Protein AF-0000000073392092 (afdb_homodimer)

Structure (mmCIF, N/CA/C/O backbone):
data_AF-0000000073392092-model_v1
#
loop_
_entity.id
_entity.type
_entity.pdbx_description
1 polymer PHIKZ141.1
#
loop_
_atom_site.group_PDB
_atom_site.id
_atom_site.type_symbol
_atom_site.label_atom_id
_atom_site.label_alt_id
_atom_site.label_comp_id
_atom_site.label_asym_id
_atom_site.label_entity_id
_atom_site.label_seq_id
_atom_site.pdbx_PDB_ins_code
_atom_site.Cartn_x
_atom_site.Cartn_y
_atom_site.Cartn_z
_atom_site.occupancy
_atom_site.B_iso_or_equiv
_atom_site.auth_seq_id
_atom_site.auth_comp_id
_atom_site.auth_asym_id
_atom_site.auth_atom_id
_atom_site.pdbx_PDB_model_num
ATOM 1 N N . MET A 1 1 ? 1.675 44.906 22.734 1 33.38 1 MET A N 1
ATOM 2 C CA . MET A 1 1 ? 1.825 44.312 21.406 1 33.38 1 MET A CA 1
ATOM 3 C C . MET A 1 1 ? 1.244 42.906 21.359 1 33.38 1 MET A C 1
ATOM 5 O O . MET A 1 1 ? 1.474 42.094 22.266 1 33.38 1 MET A O 1
ATOM 9 N N . PRO A 1 2 ? 0.121 42.625 20.703 1 36.53 2 PRO A N 1
ATOM 10 C CA . PRO A 1 2 ? -0.369 41.25 20.734 1 36.53 2 PRO A CA 1
ATOM 11 C C . PRO A 1 2 ? 0.711 40.219 20.375 1 36.53 2 PRO A C 1
ATOM 13 O O . PRO A 1 2 ? 1.681 40.562 19.688 1 36.53 2 PRO A O 1
ATOM 16 N N . PRO A 1 3 ? 0.95 39.219 21.125 1 41.38 3 PRO A N 1
ATOM 17 C CA . PRO A 1 3 ? 1.986 38.25 20.75 1 41.38 3 PRO A CA 1
ATOM 18 C C . PRO A 1 3 ? 1.962 37.938 19.25 1 41.38 3 PRO A C 1
ATOM 20 O O . PRO A 1 3 ? 0.913 38.031 18.609 1 41.38 3 PRO A O 1
ATOM 23 N N . PRO A 1 4 ? 2.961 37.906 18.5 1 40.5 4 PRO A N 1
ATOM 24 C CA . PRO A 1 4 ? 2.998 37.562 17.078 1 40.5 4 PRO A CA 1
ATOM 25 C C . PRO A 1 4 ? 2.174 36.344 16.734 1 40.5 4 PRO A C 1
ATOM 27 O O . PRO A 1 4 ? 2.174 35.375 17.5 1 40.5 4 PRO A O 1
ATOM 30 N N . VAL A 1 5 ? 0.937 36.5 16.094 1 40.38 5 VAL A N 1
ATOM 31 C CA . VAL A 1 5 ? 0.118 35.406 15.562 1 40.38 5 VAL A CA 1
ATOM 32 C C . VAL A 1 5 ? 1.005 34.406 14.844 1 40.38 5 VAL A C 1
ATOM 34 O O . VAL A 1 5 ? 1.742 34.781 13.922 1 40.38 5 VAL A O 1
ATOM 37 N N . LYS A 1 6 ? 1.432 33.375 15.531 1 48.09 6 LYS A N 1
ATOM 38 C CA . LYS A 1 6 ? 2.312 32.438 14.852 1 48.09 6 LYS A CA 1
ATOM 39 C C . LYS A 1 6 ? 1.604 31.766 13.68 1 48.09 6 LYS A C 1
ATOM 41 O O . LYS A 1 6 ? 0.475 31.281 13.812 1 48.09 6 LYS A O 1
ATOM 46 N N . ILE A 1 7 ? 1.812 32.031 12.383 1 47.41 7 ILE A N 1
ATOM 47 C CA . ILE A 1 7 ? 1.357 31.5 11.102 1 47.41 7 ILE A CA 1
ATOM 48 C C . ILE A 1 7 ? 1.515 29.984 11.102 1 47.41 7 ILE A C 1
ATOM 50 O O . ILE A 1 7 ? 2.611 29.469 11.328 1 47.41 7 ILE A O 1
ATOM 54 N N . PRO A 1 8 ? 0.246 29.266 11.367 1 51.84 8 PRO A N 1
ATOM 55 C CA . PRO A 1 8 ? 0.45 27.828 11.219 1 51.84 8 PRO A CA 1
ATOM 56 C C . PRO A 1 8 ? 1.266 27.469 9.977 1 51.84 8 PRO A C 1
ATOM 58 O O . PRO A 1 8 ? 1.032 28.031 8.898 1 51.84 8 PRO A O 1
ATOM 61 N N . VAL A 1 9 ? 2.389 26.859 10.219 1 63.56 9 VAL A N 1
ATOM 62 C CA . VAL A 1 9 ? 3.26 26.484 9.109 1 63.56 9 VAL A CA 1
ATOM 63 C C . VAL A 1 9 ? 2.586 25.422 8.25 1 63.56 9 VAL A C 1
ATOM 65 O O . VAL A 1 9 ? 2.037 24.438 8.781 1 63.56 9 VAL A O 1
ATOM 68 N N . ALA A 1 10 ? 2.229 25.812 7.031 1 77.44 10 ALA A N 1
ATOM 69 C CA . ALA A 1 10 ? 1.721 24.875 6.039 1 77.44 10 ALA A CA 1
ATOM 70 C C . ALA A 1 10 ? 2.525 23.578 6.051 1 77.44 10 ALA A C 1
ATOM 72 O O . ALA A 1 10 ? 3.746 23.609 6.227 1 77.44 10 ALA A O 1
ATOM 73 N N . ILE A 1 11 ? 1.687 22.531 6.043 1 89.81 11 ILE A N 1
ATOM 74 C CA . ILE A 1 11 ? 2.354 21.234 5.898 1 89.81 11 ILE A CA 1
ATOM 75 C C . ILE A 1 11 ? 3.176 21.219 4.609 1 89.81 11 ILE A C 1
ATOM 77 O O . ILE A 1 11 ? 2.672 21.578 3.541 1 89.81 11 ILE A O 1
ATOM 81 N N . PRO A 1 12 ? 4.426 20.859 4.699 1 89.88 12 PRO A N 1
ATOM 82 C CA . PRO A 1 12 ? 5.195 20.719 3.461 1 89.88 12 PRO A CA 1
ATOM 83 C C . PRO A 1 12 ? 4.508 19.828 2.432 1 89.88 12 PRO A C 1
ATOM 85 O O . PRO A 1 12 ? 4.043 18.734 2.771 1 89.88 12 PRO A O 1
ATOM 88 N N . SER A 1 13 ? 4.496 20.25 1.211 1 91.81 13 SER A N 1
ATOM 89 C CA . SER A 1 13 ? 3.803 19.531 0.15 1 91.81 13 SER A CA 1
ATOM 90 C C . SER A 1 13 ? 4.371 18.125 -0.029 1 91.81 13 SER A C 1
ATOM 92 O O . SER A 1 13 ? 3.66 17.219 -0.443 1 91.81 13 SER A O 1
ATOM 94 N N . SER A 1 14 ? 5.637 17.938 0.245 1 92.81 14 SER A N 1
ATOM 95 C CA . SER A 1 14 ? 6.293 16.641 0.102 1 92.81 14 SER A CA 1
ATOM 96 C C . SER A 1 14 ? 5.707 15.617 1.062 1 92.81 14 SER A C 1
ATOM 98 O O . SER A 1 14 ? 5.883 14.414 0.875 1 92.81 14 SER A O 1
ATOM 100 N N . LEU A 1 15 ? 4.984 16.109 2.072 1 93.94 15 LEU A N 1
ATOM 101 C CA . LEU A 1 15 ? 4.395 15.203 3.053 1 93.94 15 LEU A CA 1
ATOM 102 C C . LEU A 1 15 ? 2.939 14.898 2.705 1 93.94 15 LEU A C 1
ATOM 104 O O . LEU A 1 15 ? 2.254 14.188 3.445 1 93.94 15 LEU A O 1
ATOM 108 N N . LEU A 1 16 ? 2.508 15.469 1.575 1 95.62 16 LEU A N 1
ATOM 109 C CA . LEU A 1 16 ? 1.103 15.344 1.204 1 95.62 16 LEU A CA 1
ATOM 110 C C . LEU A 1 16 ? 0.956 14.617 -0.129 1 95.62 16 LEU A C 1
ATOM 112 O O . LEU A 1 16 ? -0.091 14.703 -0.775 1 95.62 16 LEU A O 1
ATOM 116 N N . LEU A 1 17 ? 1.965 13.891 -0.521 1 96.12 17 LEU A N 1
ATOM 117 C CA . LEU A 1 17 ? 1.933 13.156 -1.781 1 96.12 17 LEU A CA 1
ATOM 118 C C . LEU A 1 17 ? 1.147 11.859 -1.634 1 96.12 17 LEU A C 1
ATOM 120 O O . LEU A 1 17 ? 1.257 11.172 -0.614 1 96.12 17 LEU A O 1
ATOM 124 N N . PRO A 1 18 ? 0.361 11.57 -2.688 1 96.81 18 PRO A N 1
ATOM 125 C CA . PRO A 1 18 ? -0.303 10.266 -2.646 1 96.81 18 PRO A CA 1
ATOM 126 C C . PRO A 1 18 ? 0.683 9.102 -2.668 1 96.81 18 PRO A C 1
ATOM 128 O O . PRO A 1 18 ? 1.783 9.234 -3.211 1 96.81 18 PRO A O 1
ATOM 131 N N . CYS A 1 19 ? 0.293 8.016 -2.051 1 95.5 19 CYS A N 1
ATOM 132 C CA . CYS A 1 19 ? 1.047 6.773 -2.16 1 95.5 19 CYS A CA 1
ATOM 133 C C . CYS A 1 19 ? 0.954 6.203 -3.57 1 95.5 19 CYS A C 1
ATOM 135 O O . CYS A 1 19 ? -0.109 6.242 -4.191 1 95.5 19 CYS A O 1
ATOM 137 N N . ASP A 1 20 ? 2.008 5.66 -3.979 1 93.12 20 ASP A N 1
ATOM 138 C CA . ASP A 1 20 ? 2.027 5.055 -5.309 1 93.12 20 ASP A CA 1
ATOM 139 C C . ASP A 1 20 ? 1.368 3.676 -5.293 1 93.12 20 ASP A C 1
ATOM 141 O O . ASP A 1 20 ? 1.75 2.809 -4.508 1 93.12 20 ASP A O 1
ATOM 145 N N . VAL A 1 21 ? 0.394 3.518 -6.141 1 92.38 21 VAL A N 1
ATOM 146 C CA . VAL A 1 21 ? -0.254 2.217 -6.277 1 92.38 21 VAL A CA 1
ATOM 147 C C . VAL A 1 21 ? 0.277 1.502 -7.52 1 92.38 21 VAL A C 1
ATOM 149 O O . VAL A 1 21 ? 0.18 2.023 -8.633 1 92.38 21 VAL A O 1
ATOM 152 N N . GLU A 1 22 ? 0.814 0.387 -7.25 1 92 22 GLU A N 1
ATOM 153 C CA . GLU A 1 22 ? 1.316 -0.397 -8.375 1 92 22 GLU A CA 1
ATOM 154 C C . GLU A 1 22 ? 0.176 -1.068 -9.133 1 92 22 GLU A C 1
ATOM 156 O O . GLU A 1 22 ? -0.745 -1.615 -8.523 1 92 22 GLU A O 1
ATOM 161 N N . ALA A 1 23 ? 0.308 -0.982 -10.406 1 93.06 23 ALA A N 1
ATOM 162 C CA . ALA A 1 23 ? -0.684 -1.658 -11.234 1 93.06 23 ALA A CA 1
ATOM 163 C C . ALA A 1 23 ? -0.546 -3.174 -11.133 1 93.06 23 ALA A C 1
ATOM 165 O O . ALA A 1 23 ? 0.538 -3.688 -10.844 1 93.06 23 ALA A O 1
ATOM 166 N N . PRO A 1 24 ? -1.702 -3.836 -11.336 1 93.31 24 PRO A N 1
ATOM 167 C CA . PRO A 1 24 ? -1.579 -5.293 -11.445 1 93.31 24 PRO A CA 1
ATOM 168 C C . PRO A 1 24 ? -0.782 -5.723 -12.68 1 93.31 24 PRO A C 1
ATOM 170 O O . PRO A 1 24 ? -0.589 -4.93 -13.602 1 93.31 24 PRO A O 1
ATOM 173 N N . PRO A 1 25 ? -0.258 -7.004 -12.547 1 95.75 25 PRO A N 1
ATOM 174 C CA . PRO A 1 25 ? 0.346 -7.5 -13.789 1 95.75 25 PRO A CA 1
ATOM 175 C C . PRO A 1 25 ? -0.628 -7.488 -14.969 1 95.75 25 PRO A C 1
ATOM 177 O O . PRO A 1 25 ? -1.815 -7.777 -14.789 1 95.75 25 PRO A O 1
ATOM 180 N N . THR A 1 26 ? -0.096 -7.188 -16.078 1 96.5 26 THR A N 1
ATOM 181 C CA . THR A 1 26 ? -0.931 -7.188 -17.266 1 96.5 26 THR A CA 1
ATOM 182 C C . THR A 1 26 ? -1.237 -8.609 -17.719 1 96.5 26 THR A C 1
ATOM 184 O O . THR A 1 26 ? -0.544 -9.555 -17.328 1 96.5 26 THR A O 1
ATOM 187 N N . ALA A 1 27 ? -2.229 -8.68 -18.609 1 96.25 27 ALA A N 1
ATOM 188 C CA . ALA A 1 27 ? -2.549 -9.984 -19.203 1 96.25 27 ALA A CA 1
ATOM 189 C C . ALA A 1 27 ? -1.34 -10.578 -19.922 1 96.25 27 ALA A C 1
ATOM 191 O O . ALA A 1 27 ? -1.075 -11.773 -19.812 1 96.25 27 ALA A O 1
ATOM 192 N N . ASN A 1 28 ? -0.707 -9.727 -20.609 1 97.56 28 ASN A N 1
ATOM 193 C CA . ASN A 1 28 ? 0.477 -10.164 -21.344 1 97.56 28 ASN A CA 1
ATOM 194 C C . ASN A 1 28 ? 1.553 -10.695 -20.391 1 97.56 28 ASN A C 1
ATOM 196 O O . ASN A 1 28 ? 2.193 -11.703 -20.688 1 97.56 28 ASN A O 1
ATOM 200 N N . GLU A 1 29 ? 1.784 -10.016 -19.312 1 97.38 29 GLU A N 1
ATOM 201 C CA . GLU A 1 29 ? 2.758 -10.477 -18.328 1 97.38 29 GLU A CA 1
ATOM 202 C C . GLU A 1 29 ? 2.361 -11.828 -17.75 1 97.38 29 GLU A C 1
ATOM 204 O O . GLU A 1 29 ? 3.211 -12.703 -17.562 1 97.38 29 GLU A O 1
ATOM 209 N N . ILE A 1 30 ? 1.065 -11.906 -17.531 1 97 30 ILE A N 1
ATOM 210 C CA . ILE A 1 30 ? 0.567 -13.148 -16.953 1 97 30 ILE A CA 1
ATOM 211 C C . ILE A 1 30 ? 0.723 -14.289 -17.938 1 97 30 ILE A C 1
ATOM 213 O O . ILE A 1 30 ? 1.209 -15.367 -17.594 1 97 30 ILE A O 1
ATOM 217 N N . ILE A 1 31 ? 0.396 -14.062 -19.172 1 96.44 31 ILE A N 1
ATOM 218 C CA . ILE A 1 31 ? 0.427 -15.078 -20.219 1 96.44 31 ILE A CA 1
ATOM 219 C C . ILE A 1 31 ? 1.871 -15.492 -20.484 1 96.44 31 ILE A C 1
ATOM 221 O O . ILE A 1 31 ? 2.148 -16.672 -20.75 1 96.44 31 ILE A O 1
ATOM 225 N N . ASN A 1 32 ? 2.758 -14.57 -20.375 1 97.38 32 ASN A N 1
ATOM 226 C CA . ASN A 1 32 ? 4.148 -14.828 -20.734 1 97.38 32 ASN A CA 1
ATOM 227 C C . ASN A 1 32 ? 5.027 -15.008 -19.5 1 97.38 32 ASN A C 1
ATOM 229 O O . ASN A 1 32 ? 6.25 -14.867 -19.578 1 97.38 32 ASN A O 1
ATOM 233 N N . ALA A 1 33 ? 4.453 -15.258 -18.422 1 97.81 33 ALA A N 1
ATOM 234 C CA . ALA A 1 33 ? 5.203 -15.352 -17.172 1 97.81 33 ALA A CA 1
ATOM 235 C C . ALA A 1 33 ? 6.293 -16.422 -17.266 1 97.81 33 ALA A C 1
ATOM 237 O O . ALA A 1 33 ? 7.402 -16.219 -16.766 1 97.81 33 ALA A O 1
ATOM 238 N N . LEU A 1 34 ? 5.957 -17.531 -17.922 1 97.69 34 LEU A N 1
ATOM 239 C CA . LEU A 1 34 ? 6.918 -18.625 -18 1 97.69 34 LEU A CA 1
ATOM 240 C C . LEU A 1 34 ? 8.195 -18.172 -18.703 1 97.69 34 LEU A C 1
ATOM 242 O O . LEU A 1 34 ? 9.297 -18.516 -18.281 1 97.69 34 LEU A O 1
ATOM 246 N N . ASP A 1 35 ? 8.055 -17.406 -19.719 1 97.88 35 ASP A N 1
ATOM 247 C CA . ASP A 1 35 ? 9.219 -16.922 -20.453 1 97.88 35 ASP A CA 1
ATOM 248 C C . ASP A 1 35 ? 10.117 -16.078 -19.562 1 97.88 35 ASP A C 1
ATOM 250 O O . ASP A 1 35 ? 11.344 -16.125 -19.688 1 97.88 35 ASP A O 1
ATOM 254 N N . ARG A 1 36 ? 9.562 -15.375 -18.672 1 96.12 36 ARG A N 1
ATOM 255 C CA . ARG A 1 36 ? 10.305 -14.508 -17.766 1 96.12 36 ARG A CA 1
ATOM 256 C C . ARG A 1 36 ? 11.141 -15.32 -16.781 1 96.12 36 ARG A C 1
ATOM 258 O O . ARG A 1 36 ? 12.234 -14.898 -16.406 1 96.12 36 ARG A O 1
ATOM 265 N N . TYR A 1 37 ? 10.648 -16.484 -16.438 1 97.38 37 TYR A N 1
ATOM 266 C CA . TYR A 1 37 ? 11.266 -17.172 -15.312 1 97.38 37 TYR A CA 1
ATOM 267 C C . TYR A 1 37 ? 11.984 -18.438 -15.773 1 97.38 37 TYR A C 1
ATOM 269 O O . TYR A 1 37 ? 12.562 -19.172 -14.961 1 97.38 37 TYR A O 1
ATOM 277 N N . LYS A 1 38 ? 11.953 -18.703 -17.031 1 96.81 38 LYS A N 1
ATOM 278 C CA . LYS A 1 38 ? 12.594 -19.906 -17.594 1 96.81 38 LYS A CA 1
ATOM 279 C C . LYS A 1 38 ? 14.086 -19.906 -17.297 1 96.81 38 LYS A C 1
ATOM 281 O O . LYS A 1 38 ? 14.672 -20.969 -17.031 1 96.81 38 LYS A O 1
ATOM 286 N N . ALA A 1 39 ? 14.609 -18.766 -17.312 1 94.38 39 ALA A N 1
ATOM 287 C CA . ALA A 1 39 ? 16.047 -18.656 -17.109 1 94.38 39 ALA A CA 1
ATOM 288 C C . ALA A 1 39 ? 16.453 -19.109 -15.719 1 94.38 39 ALA A C 1
ATOM 290 O O . ALA A 1 39 ? 17.594 -19.531 -15.5 1 94.38 39 ALA A O 1
ATOM 291 N N . VAL A 1 40 ? 15.562 -19.078 -14.82 1 94.69 40 VAL A N 1
ATOM 292 C CA . VAL A 1 40 ? 15.898 -19.484 -13.461 1 94.69 40 VAL A CA 1
ATOM 293 C C . VAL A 1 40 ? 15.375 -20.891 -13.195 1 94.69 40 VAL A C 1
ATOM 295 O O . VAL A 1 40 ? 15.25 -21.312 -12.047 1 94.69 40 VAL A O 1
ATOM 298 N N . GLY A 1 41 ? 14.977 -21.641 -14.234 1 95.38 41 GLY A N 1
ATOM 299 C CA . GLY A 1 41 ? 14.703 -23.062 -14.109 1 95.38 41 GLY A CA 1
ATOM 300 C C . GLY A 1 41 ? 13.227 -23.375 -13.961 1 95.38 41 GLY A C 1
ATOM 301 O O . GLY A 1 41 ? 12.852 -24.531 -13.75 1 95.38 41 GLY A O 1
ATOM 302 N N . VAL A 1 42 ? 12.383 -22.391 -14.055 1 96.5 42 VAL A N 1
ATOM 303 C CA . VAL A 1 42 ? 10.945 -22.625 -13.945 1 96.5 42 VAL A CA 1
ATOM 304 C C . VAL A 1 42 ? 10.422 -23.234 -15.234 1 96.5 42 VAL A C 1
ATOM 306 O O . VAL A 1 42 ? 10.703 -22.75 -16.328 1 96.5 42 VAL A O 1
ATOM 309 N N . THR A 1 43 ? 9.664 -24.328 -15.078 1 96.25 43 THR A N 1
ATOM 310 C CA . THR A 1 43 ? 9.156 -25 -16.266 1 96.25 43 THR A CA 1
ATOM 311 C C . THR A 1 43 ? 7.633 -25.109 -16.219 1 96.25 43 THR A C 1
ATOM 313 O O . THR A 1 43 ? 7.004 -25.469 -17.219 1 96.25 43 THR A O 1
ATOM 316 N N . ASP A 1 44 ? 7.059 -24.781 -15.086 1 96.06 44 ASP A N 1
ATOM 317 C CA . ASP A 1 44 ? 5.613 -24.859 -14.891 1 96.06 44 ASP A CA 1
ATOM 318 C C . ASP A 1 44 ? 4.969 -23.469 -15.023 1 96.06 44 ASP A C 1
ATOM 320 O O . ASP A 1 44 ? 5.398 -22.516 -14.383 1 96.06 44 ASP A O 1
ATOM 324 N N . GLU A 1 45 ? 3.932 -23.328 -15.875 1 96.75 45 GLU A N 1
ATOM 325 C CA . GLU A 1 45 ? 3.271 -22.062 -16.156 1 96.75 45 GLU A CA 1
ATOM 326 C C . GLU A 1 45 ? 2.652 -21.469 -14.891 1 96.75 45 GLU A C 1
ATOM 328 O O . GLU A 1 45 ? 2.773 -20.266 -14.633 1 96.75 45 GLU A O 1
ATOM 333 N N . ASN A 1 46 ? 2.078 -22.297 -14.156 1 97.06 46 ASN A N 1
ATOM 334 C CA . ASN A 1 46 ? 1.417 -21.797 -12.953 1 97.06 46 ASN A CA 1
ATOM 335 C C . ASN A 1 46 ? 2.43 -21.406 -11.883 1 97.06 46 ASN A C 1
ATOM 337 O O . ASN A 1 46 ? 2.197 -20.453 -11.125 1 97.06 46 ASN A O 1
ATOM 341 N N . GLU A 1 47 ? 3.453 -22.078 -11.828 1 97.25 47 GLU A N 1
ATOM 342 C CA . GLU A 1 47 ? 4.535 -21.656 -10.945 1 97.25 47 GLU A CA 1
ATOM 343 C C . GLU A 1 47 ? 5.066 -20.281 -11.344 1 97.25 47 GLU A C 1
ATOM 345 O O . GLU A 1 47 ? 5.293 -19.438 -10.484 1 97.25 47 GLU A O 1
ATOM 350 N N . ALA A 1 48 ? 5.203 -20.094 -12.555 1 98.44 48 ALA A N 1
ATOM 351 C CA . ALA A 1 48 ? 5.664 -18.812 -13.055 1 98.44 48 ALA A CA 1
ATOM 352 C C . ALA A 1 48 ? 4.684 -17.688 -12.695 1 98.44 48 ALA A C 1
ATOM 354 O O . ALA A 1 48 ? 5.094 -16.609 -12.281 1 98.44 48 ALA A O 1
ATOM 355 N N . ARG A 1 49 ? 3.504 -17.969 -12.836 1 98 49 ARG A N 1
ATOM 356 C CA . ARG A 1 49 ? 2.475 -16.984 -12.492 1 98 49 ARG A CA 1
ATOM 357 C C . ARG A 1 49 ? 2.488 -16.688 -11 1 98 49 ARG A C 1
ATOM 359 O O . ARG A 1 49 ? 2.299 -15.531 -10.594 1 98 49 ARG A O 1
ATOM 366 N N . PHE A 1 50 ? 2.709 -17.688 -10.273 1 97.94 50 PHE A N 1
ATOM 367 C CA . PHE A 1 50 ? 2.85 -17.5 -8.836 1 97.94 50 PHE A CA 1
ATOM 368 C C . PHE A 1 50 ? 4.02 -16.578 -8.523 1 97.94 50 PHE A C 1
ATOM 370 O O . PHE A 1 50 ? 3.883 -15.641 -7.73 1 97.94 50 PHE A O 1
ATOM 377 N N . LEU A 1 51 ? 5.07 -16.781 -9.078 1 97.75 51 LEU A N 1
ATOM 378 C CA . LEU A 1 51 ? 6.254 -15.953 -8.867 1 97.75 51 LEU A CA 1
ATOM 379 C C . LEU A 1 51 ? 6 -14.523 -9.32 1 97.75 51 LEU A C 1
ATOM 381 O O . LEU A 1 51 ? 6.375 -13.57 -8.633 1 97.75 51 LEU A O 1
ATOM 385 N N . LEU A 1 52 ? 5.379 -14.352 -10.414 1 98.25 52 LEU A N 1
ATOM 386 C CA . LEU A 1 52 ? 5.023 -13.039 -10.93 1 98.25 52 LEU A CA 1
ATOM 387 C C . LEU A 1 52 ? 4.16 -12.273 -9.93 1 98.25 52 LEU A C 1
ATOM 389 O O . LEU A 1 52 ? 4.445 -11.117 -9.609 1 98.25 52 LEU A O 1
ATOM 393 N N . MET A 1 53 ? 3.18 -12.93 -9.461 1 97.56 53 MET A N 1
ATOM 394 C CA . MET A 1 53 ? 2.275 -12.273 -8.516 1 97.56 53 MET A CA 1
ATOM 395 C C . MET A 1 53 ? 2.99 -11.953 -7.211 1 97.56 53 MET A C 1
ATOM 397 O O . MET A 1 53 ? 2.701 -10.938 -6.574 1 97.56 53 MET A O 1
ATOM 401 N N . THR A 1 54 ? 3.881 -12.805 -6.809 1 97.12 54 THR A N 1
ATOM 402 C CA . THR A 1 54 ? 4.695 -12.539 -5.629 1 97.12 54 THR A CA 1
ATOM 403 C C . THR A 1 54 ? 5.508 -11.266 -5.797 1 97.12 54 THR A C 1
ATOM 405 O O . THR A 1 54 ? 5.59 -10.445 -4.879 1 97.12 54 THR A O 1
ATOM 408 N N . GLU A 1 55 ? 6.035 -11.086 -6.926 1 97 55 GLU A N 1
ATOM 409 C CA . GLU A 1 55 ? 6.777 -9.859 -7.215 1 97 55 GLU A CA 1
ATOM 410 C C . GLU A 1 55 ? 5.883 -8.633 -7.09 1 97 55 GLU A C 1
ATOM 412 O O . GLU A 1 55 ? 6.273 -7.633 -6.48 1 97 55 GLU A O 1
ATOM 417 N N . HIS A 1 56 ? 4.785 -8.758 -7.648 1 97.5 56 HIS A N 1
ATOM 418 C CA . HIS A 1 56 ? 3.867 -7.621 -7.602 1 97.5 56 HIS A CA 1
ATOM 419 C C . HIS A 1 56 ? 3.383 -7.359 -6.18 1 97.5 56 HIS A C 1
ATOM 421 O O . HIS A 1 56 ? 3.184 -6.207 -5.789 1 97.5 56 HIS A O 1
ATOM 427 N N . TRP A 1 57 ? 3.193 -8.414 -5.48 1 97 57 TRP A N 1
ATOM 428 C CA . TRP A 1 57 ? 2.852 -8.266 -4.07 1 97 57 TRP A CA 1
ATOM 429 C C . TRP A 1 57 ? 3.957 -7.535 -3.318 1 97 57 TRP A C 1
ATOM 431 O O . TRP A 1 57 ? 3.684 -6.637 -2.516 1 97 57 TRP A O 1
ATOM 441 N N . LEU A 1 58 ? 5.156 -7.891 -3.582 1 96.5 58 LEU A N 1
ATOM 442 C CA . LEU A 1 58 ? 6.301 -7.246 -2.945 1 96.5 58 LEU A CA 1
ATOM 443 C C . LEU A 1 58 ? 6.352 -5.762 -3.293 1 96.5 58 LEU A C 1
ATOM 445 O O . LEU A 1 58 ? 6.645 -4.93 -2.434 1 96.5 58 LEU A O 1
ATOM 449 N N . LEU A 1 59 ? 6.066 -5.441 -4.504 1 96.25 59 LEU A N 1
ATOM 450 C CA . LEU A 1 59 ? 6.055 -4.051 -4.938 1 96.25 59 LEU A CA 1
ATOM 451 C C . LEU A 1 59 ? 4.996 -3.254 -4.18 1 96.25 59 LEU A C 1
ATOM 453 O O . LEU A 1 59 ? 5.262 -2.139 -3.723 1 96.25 59 LEU A O 1
ATOM 457 N N . GLN A 1 60 ? 3.84 -3.867 -4.055 1 96.38 60 GLN A N 1
ATOM 458 C CA . GLN A 1 60 ? 2.779 -3.213 -3.301 1 96.38 60 GLN A CA 1
ATOM 459 C C . GLN A 1 60 ? 3.178 -3.027 -1.839 1 96.38 60 GLN A C 1
ATOM 461 O O . GLN A 1 60 ? 2.893 -1.989 -1.238 1 96.38 60 GLN A O 1
ATOM 466 N N . THR A 1 61 ? 3.775 -3.988 -1.308 1 95.81 61 THR A N 1
ATOM 467 C CA . THR A 1 61 ? 4.219 -3.936 0.082 1 95.81 61 THR A CA 1
ATOM 468 C C . THR A 1 61 ? 5.242 -2.822 0.281 1 95.81 61 THR A C 1
ATOM 470 O O . THR A 1 61 ? 5.18 -2.084 1.268 1 95.81 61 THR A O 1
ATOM 473 N N . ASP A 1 62 ? 6.113 -2.689 -0.602 1 95.38 62 ASP A N 1
ATOM 474 C CA . ASP A 1 62 ? 7.105 -1.62 -0.548 1 95.38 62 ASP A CA 1
ATOM 475 C C . ASP A 1 62 ? 6.438 -0.248 -0.603 1 95.38 62 ASP A C 1
ATOM 477 O O . ASP A 1 62 ? 6.828 0.668 0.124 1 95.38 62 ASP A O 1
ATOM 481 N N . ALA A 1 63 ? 5.484 -0.143 -1.533 1 95.69 63 ALA A N 1
ATOM 482 C CA . ALA A 1 63 ? 4.742 1.11 -1.645 1 95.69 63 ALA A CA 1
ATOM 483 C C . ALA A 1 63 ? 4.09 1.482 -0.316 1 95.69 63 ALA A C 1
ATOM 485 O O . ALA A 1 63 ? 4.133 2.643 0.1 1 95.69 63 ALA A O 1
ATOM 486 N N . LEU A 1 64 ? 3.535 0.535 0.337 1 96.19 64 LEU A N 1
ATOM 487 C CA . LEU A 1 64 ? 2.926 0.765 1.642 1 96.19 64 LEU A CA 1
ATOM 488 C C . LEU A 1 64 ? 3.973 1.207 2.66 1 96.19 64 LEU A C 1
ATOM 490 O O . LEU A 1 64 ? 3.713 2.094 3.477 1 96.19 64 LEU A O 1
ATOM 494 N N . GLY A 1 65 ? 5.082 0.522 2.617 1 96 65 GLY A N 1
ATOM 495 C CA . GLY A 1 65 ? 6.176 0.927 3.484 1 96 65 GLY A CA 1
ATOM 496 C C . GLY A 1 65 ? 6.578 2.379 3.303 1 96 65 GLY A C 1
ATOM 497 O O . GLY A 1 65 ? 6.777 3.102 4.281 1 96 65 GLY A O 1
ATOM 498 N N . LEU A 1 66 ? 6.66 2.781 2.111 1 95.94 66 LEU A N 1
ATOM 499 C CA . LEU A 1 66 ? 7.02 4.16 1.799 1 95.94 66 LEU A CA 1
ATOM 500 C C . LEU A 1 66 ? 5.938 5.125 2.279 1 95.94 66 LEU A C 1
ATOM 502 O O . LEU A 1 66 ? 6.246 6.199 2.801 1 95.94 66 LEU A O 1
ATOM 506 N N . CYS A 1 67 ? 4.719 4.766 2.098 1 96.75 67 CYS A N 1
ATOM 507 C CA . CYS A 1 67 ? 3.619 5.578 2.602 1 96.75 67 CYS A CA 1
ATOM 508 C C . CYS A 1 67 ? 3.719 5.758 4.113 1 96.75 67 CYS A C 1
ATOM 510 O O . CYS A 1 67 ? 3.51 6.859 4.629 1 96.75 67 CYS A O 1
ATOM 512 N N . ASN A 1 68 ? 4.047 4.723 4.715 1 97.62 68 ASN A N 1
ATOM 513 C CA . ASN A 1 68 ? 4.141 4.793 6.168 1 97.62 68 ASN A CA 1
ATOM 514 C C . ASN A 1 68 ? 5.316 5.652 6.617 1 97.62 68 ASN A C 1
ATOM 516 O O . ASN A 1 68 ? 5.246 6.32 7.648 1 97.62 68 ASN A O 1
ATOM 520 N N . ILE A 1 69 ? 6.398 5.641 5.898 1 97.5 69 ILE A N 1
ATOM 521 C CA . ILE A 1 69 ? 7.5 6.551 6.188 1 97.5 69 ILE A CA 1
ATOM 522 C C . ILE A 1 69 ? 7.016 7.996 6.102 1 97.5 69 ILE A C 1
ATOM 524 O O . ILE A 1 69 ? 7.348 8.82 6.953 1 97.5 69 ILE A O 1
ATOM 528 N N . GLN A 1 70 ? 6.227 8.258 5.117 1 96.06 70 GLN A N 1
ATOM 529 C CA . GLN A 1 70 ? 5.66 9.594 4.957 1 96.06 70 GLN A CA 1
ATOM 530 C C . GLN A 1 70 ? 4.75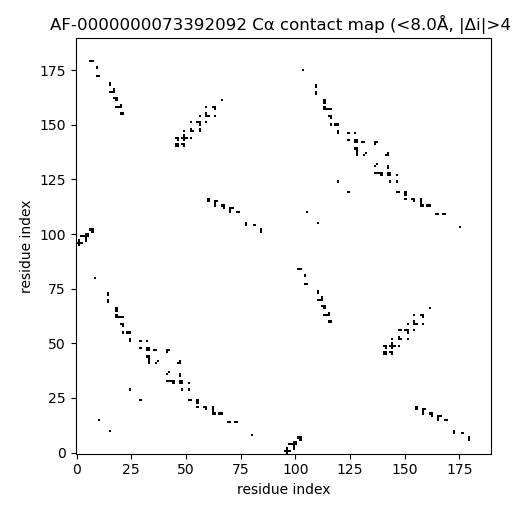 9.953 6.129 1 96.06 70 GLN A C 1
ATOM 532 O O . GLN A 1 70 ? 4.816 11.062 6.656 1 96.06 70 GLN A O 1
ATOM 537 N N . VAL A 1 71 ? 3.926 9.039 6.492 1 96.12 71 VAL A N 1
ATOM 538 C CA . VAL A 1 71 ? 3.031 9.258 7.625 1 96.12 71 VAL A CA 1
ATOM 539 C C . VAL A 1 71 ? 3.85 9.555 8.883 1 96.12 71 VAL A C 1
ATOM 541 O O . VAL A 1 71 ? 3.514 10.461 9.648 1 96.12 71 VAL A O 1
ATOM 544 N N . ASP A 1 72 ? 4.91 8.844 9.07 1 97.06 72 ASP A N 1
ATOM 545 C CA . ASP A 1 72 ? 5.785 9.062 10.219 1 97.06 72 ASP A CA 1
ATOM 546 C C . ASP A 1 72 ? 6.379 10.469 10.195 1 97.06 72 ASP A C 1
ATOM 548 O O . ASP A 1 72 ? 6.441 11.133 11.234 1 97.06 72 ASP A O 1
ATOM 552 N N . LYS A 1 73 ? 6.836 10.836 9.07 1 96.75 73 LYS A N 1
ATOM 553 C CA . LYS A 1 73 ? 7.379 12.188 8.93 1 96.75 73 LYS A CA 1
ATOM 554 C C . LYS A 1 73 ? 6.32 13.242 9.234 1 96.75 73 LYS A C 1
ATOM 556 O O . LYS A 1 73 ? 6.625 14.281 9.828 1 96.75 73 LYS A O 1
ATOM 561 N N . LEU A 1 74 ? 5.125 12.969 8.805 1 95.12 74 LEU A N 1
ATOM 562 C CA . LEU A 1 74 ? 4.012 13.875 9.078 1 95.12 74 LEU A CA 1
ATOM 563 C C . LEU A 1 74 ? 3.734 13.953 10.578 1 95.12 74 LEU A C 1
ATOM 565 O O . LEU A 1 74 ? 3.484 15.031 11.109 1 95.12 74 LEU A O 1
ATOM 569 N N . ARG A 1 75 ? 3.719 12.859 11.227 1 94.56 75 ARG A N 1
ATOM 570 C CA . ARG A 1 75 ? 3.527 12.812 12.672 1 94.56 75 ARG A CA 1
ATOM 571 C C . ARG A 1 75 ? 4.609 13.609 13.398 1 94.56 75 ARG A C 1
ATOM 573 O O . ARG A 1 75 ? 4.312 14.367 14.32 1 94.56 75 ARG A O 1
ATOM 580 N N . GLU A 1 76 ? 5.84 13.43 13 1 94.25 76 GLU A N 1
ATOM 581 C CA . GLU A 1 76 ? 6.953 14.18 13.57 1 94.25 76 GLU A CA 1
ATOM 582 C C . GLU A 1 76 ? 6.766 15.68 13.367 1 94.25 76 GLU A C 1
ATOM 584 O O . GLU A 1 76 ? 6.98 16.469 14.297 1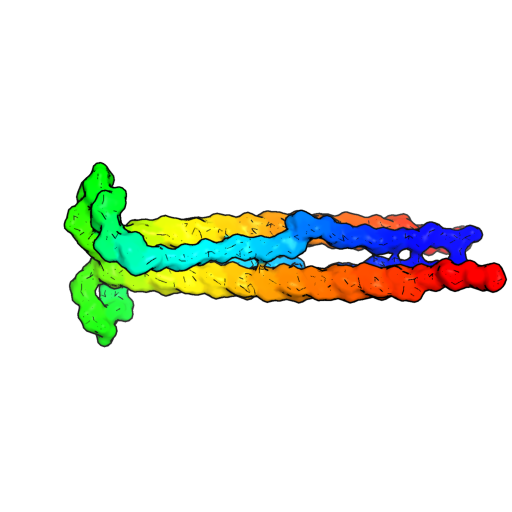 94.25 76 GLU A O 1
ATOM 589 N N . TRP A 1 77 ? 6.473 16.031 12.195 1 92 77 TRP A N 1
ATOM 590 C CA . TRP A 1 77 ? 6.207 17.438 11.875 1 92 77 TRP A CA 1
ATOM 591 C C . TRP A 1 77 ? 5.129 18 12.789 1 92 77 TRP A C 1
ATOM 593 O O . TRP A 1 77 ? 5.285 19.094 13.344 1 92 77 TRP A O 1
ATOM 603 N N . ASN A 1 78 ? 4 17.266 12.875 1 90.19 78 ASN A N 1
ATOM 604 C CA . ASN A 1 78 ? 2.885 17.688 13.719 1 90.19 78 ASN A CA 1
ATOM 605 C C . ASN A 1 78 ? 3.314 17.859 15.172 1 90.19 78 ASN A C 1
ATOM 607 O O . ASN A 1 78 ? 2.895 18.812 15.836 1 90.19 78 ASN A O 1
ATOM 611 N N . GLU A 1 79 ? 4.098 16.953 15.648 1 89.81 79 GLU A N 1
ATOM 612 C CA . GLU A 1 79 ? 4.59 17.016 17.016 1 89.81 79 GLU A CA 1
ATOM 613 C C . GLU A 1 79 ? 5.477 18.25 17.234 1 89.81 79 GLU A C 1
ATOM 615 O O . GLU A 1 79 ? 5.395 18.906 18.266 1 89.81 79 GLU A O 1
ATOM 620 N N . ARG A 1 80 ? 6.32 18.547 16.344 1 87.31 80 ARG A N 1
ATOM 621 C CA . ARG A 1 80 ? 7.168 19.734 16.406 1 87.31 80 ARG A CA 1
ATOM 622 C C . ARG A 1 80 ? 6.324 21.016 16.438 1 87.31 80 ARG A C 1
ATOM 624 O O . ARG A 1 80 ? 6.613 21.938 17.203 1 87.31 80 ARG A O 1
ATOM 631 N N . GLN A 1 81 ? 5.27 21 15.633 1 83.5 81 GLN A N 1
ATOM 632 C CA . GLN A 1 81 ? 4.391 22.156 15.594 1 83.5 81 GLN A CA 1
ATOM 633 C C . GLN A 1 81 ? 3.67 22.344 16.922 1 83.5 81 GLN A C 1
ATOM 635 O O . GLN A 1 81 ? 3.543 23.469 17.406 1 83.5 81 GLN A O 1
ATOM 640 N N . ARG A 1 82 ? 3.256 21.297 17.484 1 82.69 82 ARG A N 1
ATOM 641 C CA . ARG A 1 82 ? 2.578 21.359 18.766 1 82.69 82 ARG A CA 1
ATOM 642 C C . ARG A 1 82 ? 3.516 21.875 19.859 1 82.69 82 ARG A C 1
ATOM 644 O O . ARG A 1 82 ? 3.107 22.656 20.703 1 82.69 82 ARG A O 1
ATOM 651 N N . ASN A 1 83 ? 4.707 21.469 19.781 1 81.25 83 ASN A N 1
ATOM 652 C CA . ASN A 1 83 ? 5.699 21.875 20.781 1 81.25 83 ASN A CA 1
ATOM 653 C C . ASN A 1 83 ? 6.047 23.359 20.625 1 81.25 83 ASN A C 1
ATOM 655 O O . ASN A 1 83 ? 6.254 24.062 21.625 1 81.25 83 ASN A O 1
ATOM 659 N N . LEU A 1 84 ? 6.125 23.844 19.469 1 77.69 84 LEU A N 1
ATOM 660 C CA . LEU A 1 84 ? 6.406 25.25 19.203 1 77.69 84 LEU A CA 1
ATOM 661 C C . LEU A 1 84 ? 5.273 26.141 19.719 1 77.69 84 LEU A C 1
ATOM 663 O O . LEU A 1 84 ? 5.516 27.219 20.266 1 77.69 84 LEU A O 1
ATOM 667 N N . GLU A 1 85 ? 4.125 25.672 19.656 1 72.31 85 GLU A N 1
ATOM 668 C CA . GLU A 1 85 ? 2.963 26.406 20.125 1 72.31 85 GLU A CA 1
ATOM 669 C C . GLU A 1 85 ? 2.922 26.453 21.656 1 72.31 85 GLU A C 1
ATOM 671 O O . GLU A 1 85 ? 2.547 27.469 22.234 1 72.31 85 GLU A O 1
ATOM 676 N N . ASN A 1 86 ? 3.324 25.375 22.188 1 71.88 86 ASN A N 1
ATOM 677 C CA . ASN A 1 86 ? 3.301 25.297 23.641 1 71.88 86 ASN A CA 1
ATOM 678 C C . ASN A 1 86 ? 4.453 26.078 24.266 1 71.88 86 ASN A C 1
ATOM 680 O O . ASN A 1 86 ? 4.375 26.484 25.422 1 71.88 86 ASN A O 1
ATOM 684 N N . SER A 1 87 ? 5.473 26.188 23.625 1 68.81 87 SER A N 1
ATOM 685 C CA . SER A 1 87 ? 6.613 26.922 24.156 1 68.81 87 SER A CA 1
ATOM 686 C C . SER A 1 87 ? 6.379 28.438 24.094 1 68.81 87 SER A C 1
ATOM 688 O O . SER A 1 87 ? 6.922 29.188 24.906 1 68.81 87 SER A O 1
ATOM 690 N N . HIS A 1 88 ? 5.672 28.875 23.141 1 58.34 88 HIS A N 1
ATOM 691 C CA . HIS A 1 88 ? 5.418 30.312 23.047 1 58.34 88 HIS A CA 1
ATOM 692 C C . HIS A 1 88 ? 4.281 30.719 23.984 1 58.34 88 HIS A C 1
ATOM 694 O O . HIS A 1 88 ? 4.004 31.906 24.125 1 58.34 88 HIS A O 1
ATOM 700 N N . ASP A 1 89 ? 3.535 29.797 24.438 1 54.81 89 ASP A N 1
ATOM 701 C CA . ASP A 1 89 ? 2.584 30.234 25.453 1 54.81 89 ASP A CA 1
ATOM 702 C C . ASP A 1 89 ? 3.299 30.641 26.734 1 54.81 89 ASP A C 1
ATOM 704 O O . ASP A 1 89 ? 3.689 29.797 27.531 1 54.81 89 ASP A O 1
ATOM 708 N N . PRO A 1 90 ? 4.066 31.656 26.547 1 50.25 90 PRO A N 1
ATOM 709 C CA . PRO A 1 90 ? 4.562 32.188 27.797 1 50.25 90 PRO A CA 1
ATOM 710 C C . PRO A 1 90 ? 3.447 32.75 28.688 1 50.25 90 PRO A C 1
ATOM 712 O O . PRO A 1 90 ? 3.008 33.875 28.5 1 50.25 90 PRO A O 1
ATOM 715 N N . ARG A 1 91 ? 2.236 32.344 28.984 1 49.12 91 ARG A N 1
ATOM 716 C CA . ARG A 1 91 ? 1.645 32.844 30.219 1 49.12 91 ARG A CA 1
ATOM 717 C C . ARG A 1 91 ? 2.627 32.75 31.375 1 49.12 91 ARG A C 1
ATOM 719 O O . ARG A 1 91 ? 2.771 31.672 31.969 1 49.12 91 ARG A O 1
ATOM 726 N N . GLY A 1 92 ? 3.938 33 31.203 1 40.34 92 GLY A N 1
ATOM 727 C CA . GLY A 1 92 ? 4.637 33.656 32.281 1 40.34 92 GLY A CA 1
ATOM 728 C C . GLY A 1 92 ? 3.854 34.844 32.875 1 40.34 92 GLY A C 1
ATOM 729 O O . GLY A 1 92 ? 3.793 35.906 32.281 1 40.34 92 GLY A O 1
ATOM 730 N N . ARG A 1 93 ? 2.617 34.594 33.25 1 39.78 93 ARG A N 1
ATOM 731 C CA . ARG A 1 93 ? 2.027 35.5 34.25 1 39.78 93 ARG A CA 1
ATOM 732 C C . ARG A 1 93 ? 3.07 35.938 35.25 1 39.78 93 ARG A C 1
ATOM 734 O O . ARG A 1 93 ? 3.664 35.125 35.969 1 39.78 93 ARG A O 1
ATOM 741 N N . SER A 1 94 ? 3.994 36.781 34.875 1 36.94 94 SER A N 1
ATOM 742 C CA . SER A 1 94 ? 4.484 37.625 35.969 1 36.94 94 SER A CA 1
ATOM 743 C C . SER A 1 94 ? 3.344 38.062 36.875 1 36.94 94 SER A C 1
ATOM 745 O O . SER A 1 94 ? 2.43 38.75 36.406 1 36.94 94 SER A O 1
ATOM 747 N N . ASP A 1 95 ? 2.793 37.125 37.781 1 30.25 95 ASP A N 1
ATOM 748 C CA . ASP A 1 95 ? 2.67 37.812 39.062 1 30.25 95 ASP A CA 1
ATOM 749 C C . ASP A 1 95 ? 4.039 38.188 39.625 1 30.25 95 ASP A C 1
ATOM 751 O O . ASP A 1 95 ? 5.012 37.469 39.438 1 30.25 95 ASP A O 1
ATOM 755 N N . MET B 1 1 ? -6.309 45.531 20.797 1 34.19 1 MET B N 1
ATOM 756 C CA . MET B 1 1 ? -6.359 44.125 21.156 1 34.19 1 MET B CA 1
ATOM 757 C C . MET B 1 1 ? -5.621 43.281 20.141 1 34.19 1 MET B C 1
ATOM 759 O O . MET B 1 1 ? -5.777 43.469 18.938 1 34.19 1 MET B O 1
ATOM 763 N N . PRO B 1 2 ? -4.441 42.688 20.438 1 36.69 2 PRO B N 1
ATOM 764 C CA . PRO B 1 2 ? -3.797 41.875 19.391 1 36.69 2 PRO B CA 1
ATOM 765 C C . PRO B 1 2 ? -4.75 40.875 18.734 1 36.69 2 PRO B C 1
ATOM 767 O O . PRO B 1 2 ? -5.742 40.5 19.344 1 36.69 2 PRO B O 1
ATOM 770 N N . PRO B 1 3 ? -4.895 40.812 17.469 1 41.19 3 PRO B N 1
ATOM 771 C CA . PRO B 1 3 ? -5.805 39.844 16.875 1 41.19 3 PRO B CA 1
ATOM 772 C C . PRO B 1 3 ? -5.711 38.469 17.562 1 41.19 3 PRO B C 1
ATOM 774 O O . PRO B 1 3 ? -4.668 38.125 18.125 1 41.19 3 PRO B O 1
ATOM 777 N N . PRO B 1 4 ? -6.688 37.781 17.938 1 40.34 4 PRO B N 1
ATOM 778 C CA . PRO B 1 4 ? -6.652 36.438 18.562 1 40.34 4 PRO B CA 1
ATOM 779 C C . PRO B 1 4 ? -5.688 35.5 17.859 1 40.34 4 PRO B C 1
ATOM 781 O O . PRO B 1 4 ? -5.59 35.5 16.625 1 40.34 4 PRO B O 1
ATOM 784 N N . VAL B 1 5 ? -4.473 35.188 18.5 1 39.88 5 VAL B N 1
ATOM 785 C CA . VAL B 1 5 ? -3.535 34.156 18.047 1 39.88 5 VAL B CA 1
ATOM 786 C C . VAL B 1 5 ? -4.301 32.906 17.625 1 39.88 5 VAL B C 1
ATOM 788 O O . VAL B 1 5 ? -5.082 32.375 18.406 1 39.88 5 VAL B O 1
ATOM 791 N N . LYS B 1 6 ? -4.609 32.781 16.359 1 47.59 6 LYS B N 1
ATOM 792 C CA . LYS B 1 6 ? -5.344 31.609 15.945 1 47.59 6 LYS B CA 1
ATOM 793 C C . LYS B 1 6 ? -4.547 30.328 16.25 1 47.59 6 LYS B C 1
ATOM 795 O O . LYS B 1 6 ? -3.365 30.25 15.906 1 47.59 6 LYS B O 1
ATOM 800 N N . ILE B 1 7 ? -4.77 29.516 17.266 1 47.09 7 ILE B N 1
ATOM 801 C CA . ILE B 1 7 ? -4.23 28.219 17.672 1 47.09 7 ILE B CA 1
ATOM 802 C C . ILE B 1 7 ? -4.207 27.266 16.484 1 47.09 7 ILE B C 1
ATOM 804 O O . ILE B 1 7 ? -5.234 27.031 15.852 1 47.09 7 ILE B O 1
ATOM 808 N N . PRO B 1 8 ? -2.873 27.172 15.844 1 51.03 8 PRO B N 1
ATOM 809 C CA . PRO B 1 8 ? -2.885 26.156 14.789 1 51.03 8 PRO B CA 1
ATOM 810 C C . PRO B 1 8 ? -3.637 24.891 15.195 1 51.03 8 PRO B C 1
ATOM 812 O O . PRO B 1 8 ? -3.457 24.391 16.312 1 51.03 8 PRO B O 1
ATOM 815 N N . VAL B 1 9 ? -4.688 24.609 14.477 1 62.75 9 VAL B N 1
ATOM 816 C CA . VAL B 1 9 ? -5.48 23.438 14.797 1 62.75 9 VAL B CA 1
ATOM 817 C C . VAL B 1 9 ? -4.664 22.172 14.523 1 62.75 9 VAL B C 1
ATOM 819 O O . VAL B 1 9 ? -4.043 22.047 13.469 1 62.75 9 VAL B O 1
ATOM 822 N N . ALA B 1 10 ? -4.27 21.516 15.617 1 76.56 10 ALA B N 1
ATOM 823 C CA . ALA B 1 10 ? -3.621 20.219 15.531 1 76.56 10 ALA B CA 1
ATOM 824 C C . ALA B 1 10 ? -4.301 19.328 14.484 1 76.56 10 ALA B C 1
ATOM 826 O O . ALA B 1 10 ? -5.523 19.375 14.328 1 76.56 10 ALA B O 1
ATOM 827 N N . ILE B 1 11 ? -3.391 18.75 13.695 1 89.25 11 ILE B N 1
ATOM 828 C CA . ILE B 1 11 ? -3.93 17.75 12.766 1 89.25 11 ILE B CA 1
ATOM 829 C C . ILE B 1 11 ? -4.699 16.688 13.539 1 89.25 11 ILE B C 1
ATOM 831 O O . ILE B 1 11 ? -4.188 16.125 14.508 1 89.25 11 ILE B O 1
ATOM 835 N N . PRO B 1 12 ? -5.906 16.438 13.148 1 89.44 12 PRO B N 1
ATOM 836 C CA . PRO B 1 12 ? -6.617 15.328 13.797 1 89.44 12 PRO B CA 1
ATOM 837 C C . PRO B 1 12 ? -5.82 14.023 13.789 1 89.44 12 PRO B C 1
ATOM 839 O O . PRO B 1 12 ? -5.281 13.633 12.75 1 89.44 12 PRO B O 1
ATOM 842 N N . SER B 1 13 ? -5.809 13.375 14.914 1 91.5 13 SER B N 1
ATOM 843 C CA . SER B 1 13 ? -5.023 12.148 15.062 1 91.5 13 SER B CA 1
ATOM 844 C C . SER B 1 13 ? -5.477 11.086 14.07 1 91.5 13 SER B C 1
ATOM 846 O O . SER B 1 13 ? -4.68 10.242 13.648 1 91.5 13 SER B O 1
ATOM 848 N N . SER B 1 14 ? -6.734 11.086 13.688 1 92.38 14 SER B N 1
ATOM 849 C CA . SER B 1 14 ? -7.289 10.109 12.75 1 92.38 14 SER B CA 1
ATOM 850 C C . SER B 1 14 ? -6.66 10.25 11.367 1 92.38 14 SER B C 1
ATOM 852 O O . SER B 1 14 ? -6.75 9.336 10.547 1 92.38 14 SER B O 1
ATOM 854 N N . LEU B 1 15 ? -6.012 11.375 11.141 1 93.81 15 LEU B N 1
ATOM 855 C CA . LEU B 1 15 ? -5.387 11.609 9.844 1 93.81 15 LEU B CA 1
ATOM 856 C C . LEU B 1 15 ? -3.902 11.258 9.883 1 93.81 15 LEU B C 1
ATOM 858 O O . LEU B 1 15 ? -3.191 11.445 8.891 1 93.81 15 LEU B O 1
ATOM 862 N N . LEU B 1 16 ? -3.469 10.766 11.055 1 95.44 16 LEU B N 1
ATOM 863 C CA . LEU B 1 16 ? -2.049 10.492 11.242 1 95.44 16 LEU B CA 1
ATOM 864 C C . LEU B 1 16 ? -1.812 9.016 11.531 1 95.44 16 LEU B C 1
ATOM 866 O O . LEU B 1 16 ? -0.759 8.641 12.055 1 95.44 16 LEU B O 1
ATOM 870 N N . LEU B 1 17 ? -2.742 8.188 11.164 1 96.06 17 LEU B N 1
ATOM 871 C CA . LEU B 1 17 ? -2.625 6.754 11.398 1 96.06 17 LEU B CA 1
ATOM 872 C C . LEU B 1 17 ? -1.762 6.098 10.328 1 96.06 17 LEU B C 1
ATOM 874 O O . LEU B 1 17 ? -1.86 6.441 9.148 1 96.06 17 LEU B O 1
ATOM 878 N N . PRO B 1 18 ? -0.925 5.16 10.805 1 96.81 18 PRO B N 1
ATOM 879 C CA . PRO B 1 18 ? -0.176 4.41 9.797 1 96.81 18 PRO B CA 1
ATOM 880 C C . PRO B 1 18 ? -1.081 3.592 8.875 1 96.81 18 PRO B C 1
ATOM 882 O O . PRO B 1 18 ? -2.17 3.18 9.281 1 96.81 18 PRO B O 1
ATOM 885 N N . CYS B 1 19 ? -0.64 3.393 7.656 1 95.44 19 CYS B N 1
ATOM 886 C CA . CYS B 1 19 ? -1.302 2.465 6.746 1 95.44 19 CYS B CA 1
ATOM 887 C C . CYS B 1 19 ? -1.138 1.026 7.219 1 95.44 19 CYS B C 1
ATOM 889 O O . CYS B 1 19 ? -0.066 0.641 7.688 1 95.44 19 CYS B O 1
ATOM 891 N N . ASP B 1 20 ? -2.131 0.285 7.016 1 93 20 ASP B N 1
ATOM 892 C CA . ASP B 1 20 ? -2.072 -1.122 7.398 1 93 20 ASP B CA 1
ATOM 893 C C . ASP B 1 20 ? -1.318 -1.945 6.359 1 93 20 ASP B C 1
ATOM 895 O O . ASP B 1 20 ? -1.656 -1.917 5.172 1 93 20 ASP B O 1
ATOM 899 N N . VAL B 1 21 ? -0.3 -2.609 6.805 1 92 21 VAL B N 1
ATOM 900 C CA . VAL B 1 21 ? 0.442 -3.5 5.918 1 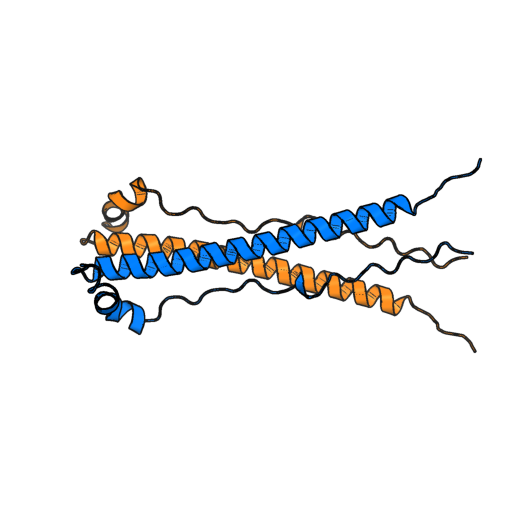92 21 VAL B CA 1
ATOM 901 C C . VAL B 1 21 ? 0.006 -4.945 6.156 1 92 21 VAL B C 1
ATOM 903 O O . VAL B 1 21 ? 0.117 -5.457 7.27 1 92 21 VAL B O 1
ATOM 906 N N . GLU B 1 22 ? -0.481 -5.492 5.117 1 91.44 22 GLU B N 1
ATOM 907 C CA . GLU B 1 22 ? -0.896 -6.887 5.23 1 91.44 22 GLU B CA 1
ATOM 908 C C . GLU B 1 22 ? 0.309 -7.824 5.23 1 91.44 22 GLU B C 1
ATOM 910 O O . GLU B 1 22 ? 1.252 -7.629 4.461 1 91.44 22 GLU B O 1
ATOM 915 N N . ALA B 1 23 ? 0.21 -8.766 6.098 1 93 23 ALA B N 1
ATOM 916 C CA . ALA B 1 23 ? 1.266 -9.773 6.137 1 93 23 ALA B CA 1
ATOM 917 C C . ALA B 1 23 ? 1.231 -10.648 4.891 1 93 23 ALA B C 1
ATOM 919 O O . ALA B 1 23 ? 0.18 -10.812 4.266 1 93 23 ALA B O 1
ATOM 920 N N . PRO B 1 24 ? 2.449 -11.148 4.547 1 93.62 24 PRO B N 1
ATOM 921 C CA . PRO B 1 24 ? 2.439 -12.148 3.48 1 93.62 24 PRO B CA 1
ATOM 922 C C . PRO B 1 24 ? 1.715 -13.43 3.885 1 93.62 24 PRO B C 1
ATOM 924 O O . PRO B 1 24 ? 1.491 -13.672 5.074 1 93.62 24 PRO B O 1
ATOM 927 N N . PRO B 1 25 ? 1.269 -14.172 2.795 1 95.88 25 PRO B N 1
ATOM 928 C CA . PRO B 1 25 ? 0.744 -15.484 3.16 1 95.88 25 PRO B CA 1
ATOM 929 C C . PRO B 1 25 ? 1.75 -16.328 3.945 1 95.88 25 PRO B C 1
ATOM 931 O O . PRO B 1 25 ? 2.949 -16.281 3.66 1 95.88 25 PRO B O 1
ATOM 934 N N . THR B 1 26 ? 1.232 -17.031 4.852 1 96.56 26 THR B N 1
ATOM 935 C CA . THR B 1 26 ? 2.105 -17.906 5.637 1 96.56 26 THR B CA 1
ATOM 936 C C . THR B 1 26 ? 2.527 -19.125 4.82 1 96.56 26 THR B C 1
ATOM 938 O O . THR B 1 26 ? 1.89 -19.469 3.822 1 96.56 26 THR B O 1
ATOM 941 N N . ALA B 1 27 ? 3.537 -19.781 5.375 1 96.31 27 ALA B N 1
ATOM 942 C CA . ALA B 1 27 ? 3.973 -21.016 4.738 1 96.31 27 ALA B CA 1
ATOM 943 C C . ALA B 1 27 ? 2.836 -22.047 4.691 1 96.31 27 ALA B C 1
ATOM 945 O O . ALA B 1 27 ? 2.658 -22.734 3.689 1 96.31 27 ALA B O 1
ATOM 946 N N . ASN B 1 28 ? 2.182 -22.078 5.77 1 97.56 28 ASN B N 1
ATOM 947 C CA . ASN B 1 28 ? 1.06 -23.016 5.852 1 97.56 28 ASN B CA 1
ATOM 948 C C . ASN B 1 28 ? -0.008 -22.688 4.809 1 97.56 28 ASN B C 1
ATOM 950 O O . ASN B 1 28 ? -0.556 -23.594 4.18 1 97.56 28 ASN B O 1
ATOM 954 N N . GLU B 1 29 ? -0.339 -21.438 4.652 1 97.44 29 GLU B N 1
ATOM 955 C CA . GLU B 1 29 ? -1.31 -21.031 3.639 1 97.44 29 GLU B CA 1
ATOM 956 C C . GLU B 1 29 ? -0.832 -21.406 2.238 1 97.44 29 GLU B C 1
ATOM 958 O O . GLU B 1 29 ? -1.616 -21.875 1.413 1 97.44 29 GLU B O 1
ATOM 963 N N . ILE B 1 30 ? 0.46 -21.203 2.082 1 97.06 30 ILE B N 1
ATOM 964 C CA . ILE B 1 30 ? 1.027 -21.484 0.767 1 97.06 30 ILE B CA 1
ATOM 965 C C . ILE B 1 30 ? 0.99 -22.984 0.5 1 97.06 30 ILE B C 1
ATOM 967 O O . ILE B 1 30 ? 0.571 -23.422 -0.575 1 97.06 30 ILE B O 1
ATOM 971 N N . ILE B 1 31 ? 1.347 -23.781 1.477 1 96.5 31 ILE B N 1
ATOM 972 C CA . ILE B 1 31 ? 1.427 -25.234 1.341 1 96.5 31 ILE B CA 1
ATOM 973 C C . ILE B 1 31 ? 0.027 -25.812 1.143 1 96.5 31 ILE B C 1
ATOM 975 O O . ILE B 1 31 ? -0.155 -26.766 0.385 1 96.5 31 ILE B O 1
ATOM 979 N N . ASN B 1 32 ? -0.923 -25.203 1.748 1 97.38 32 ASN B N 1
ATOM 980 C CA . ASN B 1 32 ? -2.275 -25.75 1.731 1 97.38 32 ASN B CA 1
ATOM 981 C C . ASN B 1 32 ? -3.184 -24.969 0.786 1 97.38 32 ASN B C 1
ATOM 983 O O . ASN B 1 32 ? -4.41 -25.031 0.901 1 97.38 32 ASN B O 1
ATOM 987 N N . ALA B 1 33 ? -2.652 -24.25 -0.068 1 97.88 33 ALA B N 1
ATOM 988 C CA . ALA B 1 33 ? -3.436 -23.391 -0.958 1 97.88 33 ALA B CA 1
ATOM 989 C C . ALA B 1 33 ? -4.445 -24.219 -1.757 1 97.88 33 ALA B C 1
ATOM 991 O O . ALA B 1 33 ? -5.582 -23.781 -1.962 1 97.88 33 ALA B O 1
ATOM 992 N N . LEU B 1 34 ? -4.004 -25.391 -2.211 1 97.69 34 LEU B N 1
ATOM 993 C CA . LEU B 1 34 ? -4.883 -26.203 -3.035 1 97.69 34 LEU B CA 1
ATOM 994 C C . LEU B 1 34 ? -6.164 -26.562 -2.283 1 97.69 34 LEU B C 1
ATOM 996 O O . LEU B 1 34 ? -7.254 -26.531 -2.859 1 97.69 34 LEU B O 1
ATOM 1000 N N . ASP B 1 35 ? -6.047 -26.859 -1.032 1 97.88 35 ASP B N 1
ATOM 1001 C CA . ASP B 1 35 ? -7.211 -27.203 -0.224 1 97.88 35 ASP B CA 1
ATOM 1002 C C . ASP B 1 35 ? -8.211 -26.047 -0.177 1 97.88 35 ASP B C 1
ATOM 1004 O O . ASP B 1 35 ? -9.422 -26.25 -0.178 1 97.88 35 ASP B O 1
ATOM 1008 N N . ARG B 1 36 ? -7.734 -24.875 -0.176 1 96.06 36 ARG B N 1
ATOM 1009 C CA . ARG B 1 36 ? -8.562 -23.672 -0.1 1 96.06 36 ARG B CA 1
ATOM 1010 C C . ARG B 1 36 ? -9.375 -23.5 -1.377 1 96.06 36 ARG B C 1
ATOM 1012 O O . ARG B 1 36 ? -10.516 -23.016 -1.332 1 96.06 36 ARG B O 1
ATOM 1019 N N . TYR B 1 37 ? -8.805 -23.922 -2.49 1 97.38 37 TYR B N 1
ATOM 1020 C CA . TYR B 1 37 ? -9.414 -23.531 -3.758 1 97.38 37 TYR B CA 1
ATOM 1021 C C . TYR B 1 37 ? -10.016 -24.75 -4.465 1 97.38 37 TYR B C 1
ATOM 1023 O O . TYR B 1 37 ? -10.57 -24.609 -5.562 1 97.38 37 TYR B O 1
ATOM 1031 N N . LYS B 1 38 ? -9.938 -25.906 -3.877 1 96.88 38 LYS B N 1
ATOM 1032 C CA . LYS B 1 38 ? -10.469 -27.125 -4.469 1 96.88 38 LYS B CA 1
ATOM 1033 C C . LYS B 1 38 ? -11.977 -27 -4.711 1 96.88 38 LYS B C 1
ATOM 1035 O O . LYS B 1 38 ? -12.492 -27.516 -5.711 1 96.88 38 LYS B O 1
ATOM 1040 N N . ALA B 1 39 ? -12.57 -26.359 -3.824 1 94.38 39 ALA B N 1
ATOM 1041 C CA . ALA B 1 39 ? -14.023 -26.234 -3.9 1 94.38 39 ALA B CA 1
ATOM 1042 C C . ALA B 1 39 ? -14.445 -25.484 -5.156 1 94.38 39 ALA B C 1
ATOM 1044 O O . ALA B 1 39 ? -15.562 -25.656 -5.648 1 94.38 39 ALA B O 1
ATOM 1045 N N . VAL B 1 40 ? -13.594 -24.703 -5.664 1 94.62 40 VAL B N 1
ATOM 1046 C CA . VAL B 1 40 ? -13.945 -23.922 -6.848 1 94.62 40 VAL B CA 1
ATOM 1047 C C . VAL B 1 40 ? -13.336 -24.562 -8.086 1 94.62 40 VAL B C 1
ATOM 1049 O O . VAL B 1 40 ? -13.227 -23.922 -9.133 1 94.62 40 VAL B O 1
ATOM 1052 N N . GLY B 1 41 ? -12.844 -25.797 -8.008 1 95.31 41 GLY B N 1
ATOM 1053 C CA . GLY B 1 41 ? -12.477 -26.578 -9.18 1 95.31 41 GLY B CA 1
ATOM 1054 C C . GLY B 1 41 ? -10.992 -26.547 -9.469 1 95.31 41 GLY B C 1
ATOM 1055 O O . GLY B 1 41 ? -10.547 -27.078 -10.484 1 95.31 41 GLY B O 1
ATOM 1056 N N . VAL B 1 42 ? -10.211 -25.922 -8.625 1 96.56 42 VAL B N 1
ATOM 1057 C CA . VAL B 1 42 ? -8.766 -25.891 -8.828 1 96.56 42 VAL B CA 1
ATOM 1058 C C . VAL B 1 42 ? -8.148 -27.234 -8.469 1 96.56 42 VAL B C 1
ATOM 1060 O O . VAL B 1 42 ? -8.43 -27.781 -7.398 1 96.56 42 VAL B O 1
ATOM 1063 N N . THR B 1 43 ? -7.332 -27.734 -9.383 1 96.25 43 THR B N 1
ATOM 1064 C CA . THR B 1 43 ? -6.738 -29.047 -9.133 1 96.25 43 THR B CA 1
ATOM 1065 C C . THR B 1 43 ? -5.215 -28.969 -9.188 1 96.25 43 THR B C 1
ATOM 1067 O O . THR B 1 43 ? -4.527 -29.922 -8.797 1 96.25 43 THR B O 1
ATOM 1070 N N . ASP B 1 44 ? -4.715 -27.844 -9.648 1 96.12 44 ASP B N 1
ATOM 1071 C CA . ASP B 1 44 ? -3.275 -27.641 -9.773 1 96.12 44 ASP B CA 1
ATOM 1072 C C . ASP B 1 44 ? -2.729 -26.828 -8.602 1 96.12 44 ASP B C 1
ATOM 1074 O O . ASP B 1 44 ? -3.254 -25.766 -8.273 1 96.12 44 ASP B O 1
ATOM 1078 N N . GLU B 1 45 ? -1.67 -27.312 -7.93 1 96.69 45 GLU B N 1
ATOM 1079 C CA . GLU B 1 45 ? -1.094 -26.672 -6.746 1 96.69 45 GLU B CA 1
ATOM 1080 C C . GLU B 1 45 ? -0.568 -25.281 -7.066 1 96.69 45 GLU B C 1
ATOM 1082 O O . GLU B 1 45 ? -0.784 -24.344 -6.297 1 96.69 45 GLU B O 1
ATOM 1087 N N . ASN B 1 46 ? 0.05 -25.188 -8.133 1 97 46 ASN B N 1
ATOM 1088 C CA . ASN B 1 46 ? 0.631 -23.906 -8.484 1 97 46 ASN B CA 1
ATOM 1089 C C . ASN B 1 46 ? -0.442 -22.891 -8.898 1 97 46 ASN B C 1
ATOM 1091 O O . ASN B 1 46 ? -0.308 -21.703 -8.641 1 97 46 ASN B O 1
ATOM 1095 N N . GLU B 1 47 ? -1.418 -23.344 -9.492 1 97.31 47 GLU B N 1
ATOM 1096 C CA . GLU B 1 47 ? -2.557 -22.469 -9.766 1 97.31 47 GLU B CA 1
ATOM 1097 C C . GLU B 1 47 ? -3.17 -21.953 -8.469 1 97.31 47 GLU B C 1
ATOM 1099 O O . GLU B 1 47 ? -3.49 -20.766 -8.359 1 97.31 47 GLU B O 1
ATOM 1104 N N . ALA B 1 48 ? -3.277 -22.797 -7.57 1 98.44 48 ALA B N 1
ATOM 1105 C CA . ALA B 1 48 ? -3.812 -22.406 -6.27 1 98.44 48 ALA B CA 1
ATOM 1106 C C . ALA B 1 48 ? -2.928 -21.359 -5.602 1 98.44 48 ALA B C 1
ATOM 1108 O O . ALA B 1 48 ? -3.426 -20.375 -5.031 1 98.44 48 ALA B O 1
ATOM 1109 N N . ARG B 1 49 ? -1.723 -21.547 -5.676 1 97.94 49 ARG B N 1
ATOM 1110 C CA . ARG B 1 49 ? -0.779 -20.594 -5.102 1 97.94 49 ARG B CA 1
ATOM 1111 C C . ARG B 1 49 ? -0.866 -19.25 -5.812 1 97.94 49 ARG B C 1
ATOM 1113 O O . ARG B 1 49 ? -0.772 -18.203 -5.172 1 97.94 49 ARG B O 1
ATOM 1120 N N . PHE B 1 50 ? -1.029 -19.328 -7.062 1 97.81 50 PHE B N 1
ATOM 1121 C CA . PHE B 1 50 ? -1.237 -18.109 -7.828 1 97.81 50 PHE B CA 1
ATOM 1122 C C . PHE B 1 50 ? -2.477 -17.359 -7.34 1 97.81 50 PHE B C 1
ATOM 1124 O O . PHE B 1 50 ? -2.436 -16.156 -7.113 1 97.81 50 PHE B O 1
ATOM 1131 N N . LEU B 1 51 ? -3.496 -18 -7.184 1 97.62 51 LEU B N 1
ATOM 1132 C CA . LEU B 1 51 ? -4.738 -17.406 -6.711 1 97.62 51 LEU B CA 1
ATOM 1133 C C . LEU B 1 51 ? -4.57 -16.844 -5.305 1 97.62 51 LEU B C 1
ATOM 1135 O O . LEU B 1 51 ? -5.031 -15.727 -5.02 1 97.62 51 LEU B O 1
ATOM 1139 N N . LEU B 1 52 ? -3.918 -17.547 -4.465 1 98.19 52 LEU B N 1
ATOM 1140 C CA . LEU B 1 52 ? -3.643 -17.078 -3.107 1 98.19 52 LEU B CA 1
ATOM 1141 C C . LEU B 1 52 ? -2.865 -15.773 -3.123 1 98.19 52 LEU B C 1
ATOM 1143 O O . LEU B 1 52 ? -3.24 -14.82 -2.441 1 98.19 52 LEU B O 1
ATOM 1147 N N . MET B 1 53 ? -1.845 -15.758 -3.895 1 97.56 53 MET B N 1
ATOM 1148 C CA . MET B 1 53 ? -1.019 -14.555 -3.953 1 97.56 53 MET B CA 1
ATOM 1149 C C . MET B 1 53 ? -1.797 -13.391 -4.551 1 97.56 53 MET B C 1
ATOM 1151 O O . MET B 1 53 ? -1.599 -12.234 -4.16 1 97.56 53 MET B O 1
ATOM 1155 N N . THR B 1 54 ? -2.646 -13.672 -5.492 1 97.06 54 THR B N 1
ATOM 1156 C CA . THR B 1 54 ? -3.514 -12.648 -6.066 1 97.06 54 THR B CA 1
ATOM 1157 C C . THR B 1 54 ? -4.406 -12.031 -4.996 1 97.06 54 THR B C 1
ATOM 1159 O O . THR B 1 54 ? -4.57 -10.812 -4.945 1 97.06 54 THR B O 1
ATOM 1162 N N . GLU B 1 55 ? -4.902 -12.828 -4.168 1 96.88 55 GLU B N 1
ATOM 1163 C CA . GLU B 1 55 ? -5.719 -12.328 -3.066 1 96.88 55 GLU B CA 1
ATOM 1164 C C . GLU B 1 55 ? -4.914 -11.398 -2.162 1 96.88 55 GLU B C 1
ATOM 1166 O O . GLU B 1 55 ? -5.387 -10.32 -1.792 1 96.88 55 GLU B O 1
ATOM 1171 N N . HIS B 1 56 ? -3.791 -11.836 -1.865 1 97.44 56 HIS B N 1
ATOM 1172 C CA . HIS B 1 56 ? -2.949 -11.031 -0.992 1 97.44 56 HIS B CA 1
ATOM 1173 C C . HIS B 1 56 ? -2.535 -9.727 -1.675 1 97.44 56 HIS B C 1
ATOM 1175 O O . HIS B 1 56 ? -2.432 -8.688 -1.024 1 97.44 56 HIS B O 1
ATOM 1181 N N . TRP B 1 57 ? -2.291 -9.82 -2.91 1 97 57 TRP B N 1
ATOM 1182 C CA . TRP B 1 57 ? -2.004 -8.617 -3.678 1 97 57 TRP B CA 1
ATOM 1183 C C . TRP B 1 57 ? -3.178 -7.641 -3.623 1 97 57 TRP B C 1
ATOM 1185 O O . TRP B 1 57 ? -2.988 -6.438 -3.428 1 97 57 TRP B O 1
ATOM 1195 N N . LEU B 1 58 ? -4.336 -8.156 -3.791 1 96.38 58 LEU B N 1
ATOM 1196 C CA . LEU B 1 58 ? -5.539 -7.336 -3.736 1 96.38 58 LEU B CA 1
ATOM 1197 C C . LEU B 1 58 ? -5.68 -6.668 -2.371 1 96.38 58 LEU B C 1
ATOM 1199 O O . LEU B 1 58 ? -6.051 -5.496 -2.285 1 96.38 58 LEU B O 1
ATOM 1203 N N . LEU B 1 59 ? -5.379 -7.387 -1.355 1 96.19 59 LEU B N 1
ATOM 1204 C CA . LEU B 1 59 ? -5.453 -6.84 -0.005 1 96.19 59 LEU B CA 1
ATOM 1205 C C . LEU B 1 59 ? -4.477 -5.68 0.167 1 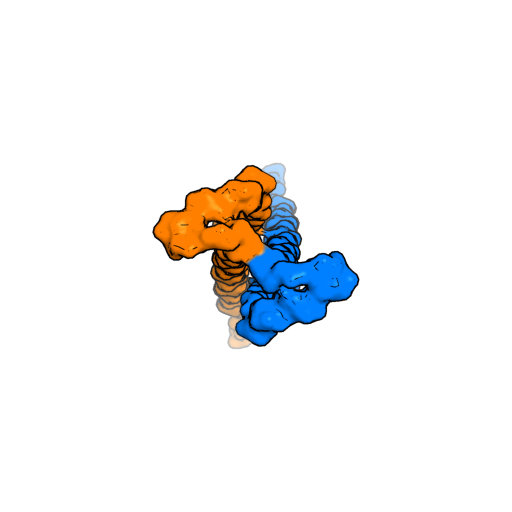96.19 59 LEU B C 1
ATOM 1207 O O . LEU B 1 59 ? -4.832 -4.645 0.729 1 96.19 59 LEU B O 1
ATOM 1211 N N . GLN B 1 60 ? -3.287 -5.887 -0.337 1 96.31 60 GLN B N 1
ATOM 1212 C CA . GLN B 1 60 ? -2.301 -4.812 -0.274 1 96.31 60 GLN B CA 1
ATOM 1213 C C . GLN B 1 60 ? -2.756 -3.6 -1.077 1 96.31 60 GLN B C 1
ATOM 1215 O O . GLN B 1 60 ? -2.566 -2.459 -0.649 1 96.31 60 GLN B O 1
ATOM 1220 N N . THR B 1 61 ? -3.305 -3.84 -2.166 1 95.88 61 THR B N 1
ATOM 1221 C CA . THR B 1 61 ? -3.799 -2.766 -3.021 1 95.88 61 THR B CA 1
ATOM 1222 C C . THR B 1 61 ? -4.898 -1.977 -2.318 1 95.88 61 THR B C 1
ATOM 1224 O O . THR B 1 61 ? -4.914 -0.745 -2.367 1 95.88 61 THR B O 1
ATOM 1227 N N . ASP B 1 62 ? -5.754 -2.635 -1.699 1 95.38 62 ASP B N 1
ATOM 1228 C CA . ASP B 1 62 ? -6.816 -1.986 -0.938 1 95.38 62 ASP B CA 1
ATOM 1229 C C . ASP B 1 62 ? -6.242 -1.117 0.178 1 95.38 62 ASP B C 1
ATOM 1231 O O . ASP B 1 62 ? -6.719 -0.005 0.414 1 95.38 62 ASP B O 1
ATOM 1235 N N . ALA B 1 63 ? -5.27 -1.708 0.885 1 95.62 63 ALA B N 1
ATOM 1236 C CA . ALA B 1 63 ? -4.609 -0.954 1.949 1 95.62 63 ALA B CA 1
ATOM 1237 C C . ALA B 1 63 ? -4.027 0.353 1.417 1 95.62 63 ALA B C 1
ATOM 1239 O O . ALA B 1 63 ? -4.164 1.403 2.049 1 95.62 63 ALA B O 1
ATOM 1240 N N . LEU B 1 64 ? -3.428 0.303 0.292 1 96.12 64 LEU B N 1
ATOM 1241 C CA . LEU B 1 64 ? -2.883 1.501 -0.339 1 96.12 64 LEU B CA 1
ATOM 1242 C C . LEU B 1 64 ? -3.992 2.49 -0.675 1 96.12 64 LEU B C 1
ATOM 1244 O O . LEU B 1 64 ? -3.824 3.701 -0.504 1 96.12 64 LEU B O 1
ATOM 1248 N N . GLY B 1 65 ? -5.055 1.945 -1.217 1 96.06 65 GLY B N 1
ATOM 1249 C CA . GLY B 1 65 ? -6.207 2.791 -1.487 1 96.06 65 GLY B CA 1
ATOM 1250 C C . GLY B 1 65 ? -6.699 3.539 -0.263 1 96.06 65 GLY B C 1
ATOM 1251 O O . GLY B 1 65 ? -6.98 4.738 -0.331 1 96.06 65 GLY B O 1
ATOM 1252 N N . LEU B 1 66 ? -6.773 2.865 0.799 1 95.94 66 LEU B N 1
ATOM 1253 C CA . LEU B 1 66 ? -7.215 3.471 2.051 1 95.94 66 LEU B CA 1
ATOM 1254 C C . LEU B 1 66 ? -6.219 4.523 2.527 1 95.94 66 LEU B C 1
ATOM 1256 O O . LEU B 1 66 ? -6.621 5.586 3.014 1 95.94 66 LEU B O 1
ATOM 1260 N N . CYS B 1 67 ? -4.973 4.25 2.416 1 96.69 67 CYS B N 1
ATOM 1261 C CA . CYS B 1 67 ? -3.949 5.23 2.76 1 96.69 67 CYS B CA 1
ATOM 1262 C C . CYS B 1 67 ? -4.109 6.5 1.933 1 96.69 67 CYS B C 1
ATOM 1264 O O . CYS B 1 67 ? -3.998 7.605 2.461 1 96.69 67 CYS B O 1
ATOM 1266 N N . ASN B 1 68 ? -4.379 6.289 0.735 1 97.62 68 ASN B N 1
ATOM 1267 C CA . ASN B 1 68 ? -4.52 7.445 -0.143 1 97.62 68 ASN B CA 1
ATOM 1268 C C . ASN B 1 68 ? -5.77 8.25 0.191 1 97.62 68 ASN B C 1
ATOM 1270 O O . ASN B 1 68 ? -5.777 9.477 0.053 1 97.62 68 ASN B O 1
ATOM 1274 N N . ILE B 1 69 ? -6.828 7.617 0.599 1 97.44 69 ILE B N 1
ATOM 1275 C CA . ILE B 1 69 ? -8 8.336 1.08 1 97.44 69 ILE B CA 1
ATOM 1276 C C . ILE B 1 69 ? -7.621 9.211 2.27 1 97.44 69 ILE B C 1
ATOM 1278 O O . ILE B 1 69 ? -8.039 10.367 2.355 1 97.44 69 ILE B O 1
ATOM 1282 N N . GLN B 1 70 ? -6.812 8.672 3.125 1 96.06 70 GLN B N 1
ATOM 1283 C CA . GLN B 1 70 ? -6.336 9.43 4.273 1 96.06 70 GLN B CA 1
ATOM 1284 C C . GLN B 1 70 ? -5.492 10.625 3.836 1 96.06 70 GLN B C 1
ATOM 1286 O O . GLN B 1 70 ? -5.652 11.727 4.355 1 96.06 70 GLN B O 1
ATOM 1291 N N . VAL B 1 71 ? -4.617 10.398 2.932 1 96.06 71 VAL B N 1
ATOM 1292 C CA . VAL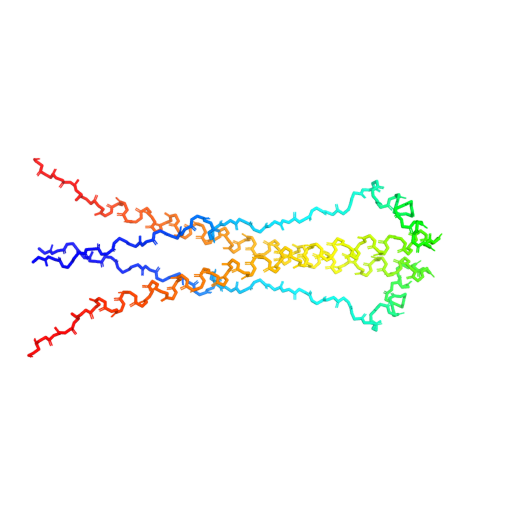 B 1 71 ? -3.781 11.477 2.408 1 96.06 71 VAL B CA 1
ATOM 1293 C C . VAL B 1 71 ? -4.66 12.57 1.812 1 96.06 71 VAL B C 1
ATOM 1295 O O . VAL B 1 71 ? -4.414 13.758 2.031 1 96.06 71 VAL B O 1
ATOM 1298 N N . ASP B 1 72 ? -5.672 12.203 1.101 1 97.12 72 ASP B N 1
ATOM 1299 C CA . ASP B 1 72 ? -6.594 13.164 0.508 1 97.12 72 ASP B CA 1
ATOM 1300 C C . ASP B 1 72 ? -7.281 14 1.585 1 97.12 72 ASP B C 1
ATOM 1302 O O . ASP B 1 72 ? -7.422 15.219 1.438 1 97.12 72 ASP B O 1
ATOM 1306 N N . LYS B 1 73 ? -7.723 13.32 2.578 1 96.69 73 LYS B N 1
ATOM 1307 C CA . LYS B 1 73 ? -8.352 14.031 3.691 1 96.69 73 LYS B CA 1
ATOM 1308 C C . LYS B 1 73 ? -7.375 15.008 4.34 1 96.69 73 LYS B C 1
ATOM 1310 O O .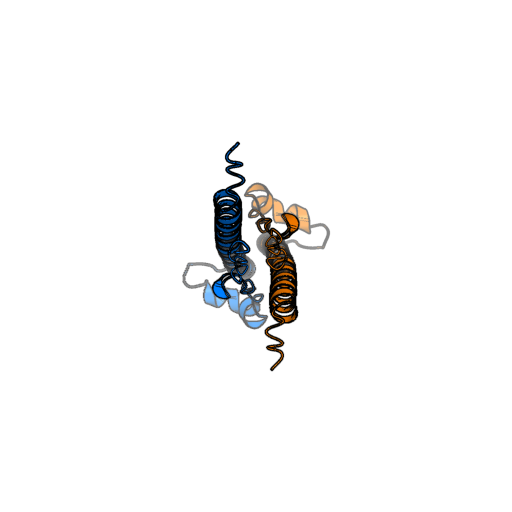 LYS B 1 73 ? -7.77 16.109 4.746 1 96.69 73 LYS B O 1
ATOM 1315 N N . LEU B 1 74 ? -6.168 14.586 4.449 1 95 74 LEU B N 1
ATOM 1316 C CA . LEU B 1 74 ? -5.133 15.453 5.008 1 95 74 LEU B CA 1
ATOM 1317 C C . LEU B 1 74 ? -4.906 16.672 4.117 1 95 74 LEU B C 1
ATOM 1319 O O . LEU B 1 74 ? -4.742 17.781 4.617 1 95 74 LEU B O 1
ATOM 1323 N N . ARG B 1 75 ? -4.824 16.469 2.857 1 94.69 75 ARG B N 1
ATOM 1324 C CA . ARG B 1 75 ? -4.676 17.562 1.904 1 94.69 75 ARG B CA 1
ATOM 1325 C C . ARG B 1 75 ? -5.828 18.562 2.021 1 94.69 75 ARG B C 1
ATOM 1327 O O . ARG B 1 75 ? -5.609 19.766 2.025 1 94.69 75 ARG B O 1
ATOM 1334 N N . GLU B 1 76 ? -7.023 18.062 2.096 1 94.44 76 GLU B N 1
ATOM 1335 C CA . GLU B 1 76 ? -8.195 18.906 2.273 1 94.44 76 GLU B CA 1
ATOM 1336 C C . GLU B 1 76 ? -8.102 19.719 3.564 1 94.44 76 GLU B C 1
ATOM 1338 O O . GLU B 1 76 ? -8.391 20.922 3.574 1 94.44 76 GLU B O 1
ATOM 1343 N N . TRP B 1 77 ? -7.809 19.047 4.594 1 92 77 TRP B N 1
ATOM 1344 C CA . TRP B 1 77 ? -7.629 19.719 5.883 1 92 77 TRP B CA 1
ATOM 1345 C C . TRP B 1 77 ? -6.613 20.844 5.777 1 92 77 TRP B C 1
ATOM 1347 O O . TRP B 1 77 ? -6.852 21.953 6.266 1 92 77 TRP B O 1
ATOM 1357 N N . ASN B 1 78 ? -5.438 20.5 5.188 1 90.5 78 ASN B N 1
ATOM 1358 C CA . ASN B 1 78 ? -4.375 21.484 5.012 1 90.5 78 ASN B CA 1
ATOM 1359 C C . ASN B 1 78 ? -4.855 22.703 4.215 1 90.5 78 ASN B C 1
ATOM 1361 O O . ASN B 1 78 ? -4.523 23.844 4.547 1 90.5 78 ASN B O 1
ATOM 1365 N N . GLU B 1 79 ? -5.59 22.453 3.168 1 90.06 79 GLU B N 1
ATOM 1366 C CA . GLU B 1 79 ? -6.129 23.531 2.334 1 90.06 79 GLU B CA 1
ATOM 1367 C C . GLU B 1 79 ? -7.094 24.406 3.119 1 90.06 79 GLU B C 1
ATOM 1369 O O . GLU B 1 79 ? -7.082 25.625 2.979 1 90.06 79 GLU B O 1
ATOM 1374 N N . ARG B 1 80 ? -7.945 23.844 3.887 1 87.44 80 ARG B N 1
ATOM 1375 C CA . ARG B 1 80 ? -8.875 24.594 4.73 1 87.44 80 ARG B CA 1
ATOM 1376 C C . ARG B 1 80 ? -8.125 25.484 5.719 1 87.44 80 ARG B C 1
ATOM 1378 O O . ARG B 1 80 ? -8.5 26.641 5.934 1 87.44 80 ARG B O 1
ATOM 1385 N N . GLN B 1 81 ? -7.047 24.922 6.254 1 83.31 81 GLN B N 1
ATOM 1386 C CA . GLN B 1 81 ? -6.254 25.688 7.207 1 83.31 81 GLN B CA 1
ATOM 1387 C C . GLN B 1 81 ? -5.582 26.875 6.539 1 83.31 81 GLN B C 1
ATOM 1389 O O . GLN B 1 81 ? -5.547 27.969 7.102 1 83.31 81 GLN B O 1
ATOM 1394 N N . ARG B 1 82 ? -5.113 26.688 5.383 1 82.38 82 ARG B N 1
ATOM 1395 C CA . ARG B 1 82 ? -4.477 27.766 4.629 1 82.38 82 ARG B CA 1
ATOM 1396 C C . ARG B 1 82 ? -5.477 28.875 4.309 1 82.38 82 ARG B C 1
ATOM 1398 O O . ARG B 1 82 ? -5.145 30.062 4.387 1 82.38 82 ARG B O 1
ATOM 1405 N N . ASN B 1 83 ? -6.625 28.484 4.016 1 80.9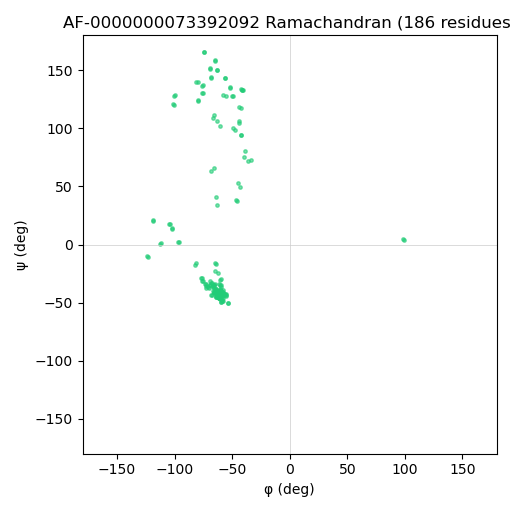4 83 ASN B N 1
ATOM 1406 C CA . ASN B 1 83 ? -7.664 29.453 3.672 1 80.94 83 ASN B CA 1
ATOM 1407 C C . ASN B 1 83 ? -8.117 30.25 4.895 1 80.94 83 ASN B C 1
ATOM 1409 O O . ASN B 1 83 ? -8.398 31.438 4.789 1 80.94 83 ASN B O 1
ATOM 1413 N N . LEU B 1 84 ? -8.18 29.656 5.992 1 77.38 84 LEU B N 1
ATOM 1414 C CA . LEU B 1 84 ? -8.547 30.328 7.23 1 77.38 84 LEU B CA 1
ATOM 1415 C C . LEU B 1 84 ? -7.5 31.359 7.617 1 77.38 84 LEU B C 1
ATOM 1417 O O . LEU B 1 84 ? -7.836 32.469 8.086 1 77.38 84 LEU B O 1
ATOM 1421 N N . GLU B 1 85 ? -6.312 31.078 7.352 1 71.81 85 GLU B N 1
ATOM 1422 C CA . GLU B 1 85 ? -5.219 32 7.66 1 71.81 85 GLU B CA 1
ATOM 1423 C C . GLU B 1 85 ? -5.227 33.188 6.719 1 71.81 85 GLU B C 1
ATOM 1425 O O . GLU B 1 85 ? -4.941 34.312 7.137 1 71.81 85 GLU B O 1
ATOM 1430 N N . ASN B 1 86 ? -5.582 32.906 5.535 1 71 86 ASN B N 1
ATOM 1431 C CA . ASN B 1 86 ? -5.609 33.969 4.543 1 71 86 ASN B CA 1
ATOM 1432 C C . ASN B 1 86 ? -6.828 34.844 4.715 1 71 86 ASN B C 1
ATOM 1434 O O . ASN B 1 86 ? -6.809 36.031 4.328 1 71 86 ASN B O 1
ATOM 1438 N N . SER B 1 87 ? -7.84 34.344 5.188 1 67.88 87 SER B N 1
ATOM 1439 C CA . SER B 1 87 ? -9.047 35.156 5.379 1 67.88 87 SER B CA 1
ATOM 1440 C C . SER B 1 87 ? -8.914 36.062 6.586 1 67.88 87 SER B C 1
ATOM 1442 O O . SER B 1 87 ? -9.531 37.156 6.625 1 67.88 87 SER B O 1
ATOM 1444 N N . HIS B 1 88 ? -8.219 35.656 7.559 1 58.78 88 HIS B N 1
ATOM 1445 C CA . HIS B 1 88 ? -8.07 36.5 8.734 1 58.78 88 HIS B CA 1
A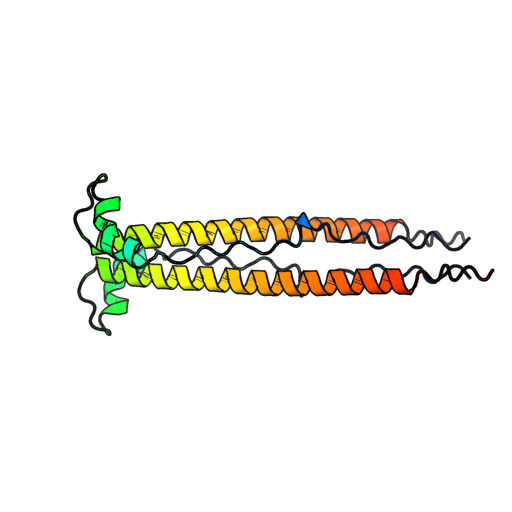TOM 1446 C C . HIS B 1 88 ? -6.98 37.531 8.523 1 58.78 88 HIS B C 1
ATOM 1448 O O . HIS B 1 88 ? -6.801 38.438 9.352 1 58.78 88 HIS B O 1
ATOM 1454 N N . ASP B 1 89 ? -6.137 37.312 7.57 1 54.75 89 ASP B N 1
ATOM 1455 C CA . ASP B 1 89 ? -5.227 38.438 7.316 1 54.75 89 ASP B CA 1
ATOM 1456 C C . ASP B 1 89 ? -5.984 39.656 6.797 1 54.75 89 ASP B C 1
ATOM 1458 O O . ASP B 1 89 ? -6.348 39.719 5.621 1 54.75 89 ASP B O 1
ATOM 1462 N N . PRO B 1 90 ? -6.773 40.125 7.688 1 50.5 90 PRO B N 1
ATOM 1463 C CA . PRO B 1 90 ? -7.332 41.406 7.312 1 50.5 90 PRO B CA 1
ATOM 1464 C C . PRO B 1 90 ? -6.262 42.5 7.156 1 50.5 90 PRO B C 1
ATOM 1466 O O . PRO B 1 90 ? -5.859 43.125 8.141 1 50.5 90 PRO B O 1
ATOM 1469 N N . ARG B 1 91 ? -5.02 42.531 6.75 1 48.84 91 ARG B N 1
ATOM 1470 C CA . ARG B 1 91 ? -4.469 43.812 6.312 1 48.84 91 ARG B CA 1
ATOM 1471 C C . ARG B 1 91 ? -5.441 44.531 5.395 1 48.84 91 ARG B C 1
ATOM 1473 O O . ARG B 1 91 ? -5.496 44.281 4.191 1 48.84 91 ARG B O 1
ATOM 1480 N N . GLY B 1 92 ? -6.777 44.5 5.594 1 40.81 92 GLY B N 1
ATOM 1481 C CA . GLY B 1 92 ? -7.535 45.719 5.383 1 40.81 92 GLY B CA 1
ATOM 1482 C C . GLY B 1 92 ? -6.863 46.938 5.965 1 40.81 92 GLY B C 1
ATOM 1483 O O . GLY B 1 92 ? -6.914 47.188 7.176 1 40.81 92 GLY B O 1
ATOM 1484 N N . ARG B 1 93 ? -5.594 47.125 5.668 1 39.31 93 ARG B N 1
ATOM 1485 C CA . ARG B 1 93 ? -5.105 48.5 5.77 1 39.31 93 ARG B CA 1
ATOM 1486 C C . ARG B 1 93 ? -6.199 49.5 5.398 1 39.31 93 ARG B C 1
ATOM 1488 O O . ARG B 1 93 ? -6.715 49.5 4.277 1 39.31 93 ARG B O 1
ATOM 1495 N N . SER B 1 94 ? -7.164 49.688 6.223 1 36.59 94 SER B N 1
ATOM 1496 C CA . SER B 1 94 ? -7.723 51.031 6.137 1 36.59 94 SER B CA 1
ATOM 1497 C C . SER B 1 94 ? -6.629 52.062 5.914 1 36.59 94 SER B C 1
ATOM 1499 O O . SER B 1 94 ? -5.738 52.219 6.75 1 36.59 94 SER B O 1
ATOM 1501 N N . ASP B 1 95 ? -6.152 52.219 4.605 1 29.86 95 ASP B N 1
ATOM 1502 C CA . ASP B 1 95 ? -6.141 53.656 4.355 1 29.86 95 ASP B CA 1
ATOM 1503 C C . ASP B 1 95 ? -7.551 54.25 4.418 1 29.86 95 ASP B C 1
ATOM 1505 O O . ASP B 1 95 ? -8.508 53.625 3.971 1 29.86 95 ASP B O 1
#

Secondary structure (DSSP, 8-state):
------------GGGSPPPPPPPPPPHHHHHTHHHHHGGGT---HHHHHHHHHHHHHHHHHHHHHHHHHHHHHHHHHHHHHHHHHHHS-------/------------GGGSPPPPPPPPPPHHHHHTHHHHHGGGT---HHHHHHHHHHHHHHHHHHHHHHHHHHHHHHHHHHHHHHHHHHHH-------

Organism: Pseudomonas phage phiKZ (NCBI:txid2905945)

Sequence (190 aa):
MPPPVKIPVAIPSSLLLPCDVEAPPTANEIINALDRYKAVGVTDENEARFLLMTEHWLLQTDALGLCNIQVDKLREWNERQRNLENSHDPRGRSDMPPPVKIPVAIPSSLLLPCDVEAPPTANEIINALDRYKAVGVTDENEARFLLMTEHWLLQTDALGLCNIQVDKLREWNERQRNLENSHDPRGRSD

Radius of gyration: 25.5 Å; Cα contacts (8 Å, |Δi|>4): 175; chains: 2; bounding box: 30×83×60 Å

Solvent-accessible surface area (backbone atoms only — not comparable to full-atom values): 10942 Å² total; per-residue (Å²): 126,48,73,80,59,64,73,66,74,73,76,59,66,86,61,54,60,71,55,68,77,71,76,75,83,46,70,66,54,53,73,45,22,36,73,73,36,37,84,78,69,48,83,46,59,38,48,24,35,25,53,54,37,46,52,52,30,51,51,36,50,50,31,45,51,52,40,34,52,40,36,49,51,44,47,51,52,51,50,52,52,53,49,55,56,56,64,65,57,59,80,68,66,77,121,125,50,75,79,58,64,72,65,76,71,76,57,67,86,63,54,60,72,56,69,77,71,76,76,82,47,69,66,52,54,74,45,20,35,73,73,35,38,85,77,70,50,84,48,58,38,48,24,35,26,52,53,38,47,51,52,32,50,53,36,50,50,32,45,52,52,40,33,52,40,36,50,53,44,47,51,51,50,51,52,52,53,49,54,55,57,63,64,57,60,80,67,66,78,123

Nearest PDB structures (foldseek):
  3qc1-assembly1_A  TM=5.195E-01  e=6.164E+00  Mus musculus
  3qc1-assembly1_A  TM=5.213E-01  e=6.294E+00  Mus musculus

Foldseek 3Di:
DPPPPPPPDPDPVVLVDDQDDDDDDDPVCLQCQCVVCVVVPDDDSVVSNVVSVVVNVVVRVVSVVVNVVSVVVVVVVVVVSVVVVVVPPPPPPPD/DPDPPPPPDPDPVVLVDDQDDDDDDDPVCLQCQCVVCVVVPDDDSVVSNVVSVVVNVVVRVVSVVVNVVSVVVVVVVVVVSVVVVVVPPPVPPPD

pLDDT: mean 84.88, std 19.93, range [29.86, 98.44]